Protein AF-A0A2U1V5D8-F1 (afdb_monomer_lite)

Radius of gyration: 23.72 Å; chains: 1; bounding box: 56×33×71 Å

Structure (mmCIF, N/CA/C/O backbone):
data_AF-A0A2U1V5D8-F1
#
_entry.id   AF-A0A2U1V5D8-F1
#
loop_
_atom_site.group_PDB
_atom_site.id
_atom_site.type_symbol
_atom_site.label_atom_id
_atom_site.label_alt_id
_atom_site.label_comp_id
_atom_site.label_asym_id
_atom_site.label_entity_id
_atom_site.label_seq_id
_atom_site.pdbx_PDB_ins_code
_atom_site.Cartn_x
_atom_site.Cartn_y
_atom_site.Cartn_z
_atom_site.occupancy
_atom_site.B_iso_or_equiv
_atom_site.auth_seq_id
_atom_site.auth_comp_id
_atom_site.auth_asym_id
_atom_site.auth_atom_id
_atom_site.pdbx_PDB_model_num
ATOM 1 N N . MET A 1 1 ? 22.222 1.940 -47.901 1.00 50.88 1 MET A N 1
ATOM 2 C CA . MET A 1 1 ? 21.139 0.975 -47.573 1.00 50.88 1 MET A CA 1
ATOM 3 C C . MET A 1 1 ? 21.270 0.265 -46.217 1.00 50.88 1 MET A C 1
ATOM 5 O O . MET A 1 1 ? 20.261 0.159 -45.537 1.00 50.88 1 MET A O 1
ATOM 9 N N . LYS A 1 2 ? 22.450 -0.208 -45.772 1.00 49.22 2 LYS A N 1
ATOM 10 C CA . LYS A 1 2 ? 22.574 -0.963 -44.498 1.00 49.22 2 LYS A CA 1
ATOM 11 C C . LYS A 1 2 ? 22.268 -0.149 -43.219 1.00 49.22 2 LYS A C 1
ATOM 13 O O . LYS A 1 2 ? 21.648 -0.687 -42.312 1.00 49.22 2 LYS A O 1
ATOM 18 N N . LYS A 1 3 ? 22.611 1.148 -43.174 1.00 42.88 3 LYS A N 1
ATOM 19 C CA . LYS A 1 3 ? 22.340 2.033 -42.016 1.00 42.88 3 LYS A CA 1
ATOM 20 C C . LYS A 1 3 ? 20.842 2.290 -41.772 1.00 42.88 3 LYS A C 1
ATOM 22 O O . LYS A 1 3 ? 20.402 2.277 -40.631 1.00 42.88 3 LYS A O 1
ATOM 27 N N . ALA A 1 4 ? 20.054 2.433 -42.842 1.00 51.16 4 ALA A N 1
ATOM 28 C CA . ALA A 1 4 ? 18.606 2.646 -42.752 1.00 51.16 4 ALA A CA 1
ATOM 29 C C . ALA A 1 4 ? 17.864 1.433 -42.165 1.00 51.16 4 ALA A C 1
ATOM 31 O O . ALA A 1 4 ? 16.925 1.597 -41.396 1.00 51.16 4 ALA A O 1
ATOM 32 N N . ARG A 1 5 ? 18.324 0.209 -42.467 1.00 50.97 5 ARG A N 1
ATOM 33 C CA . ARG A 1 5 ? 17.747 -1.018 -41.897 1.00 50.97 5 ARG A CA 1
ATOM 34 C C . ARG A 1 5 ? 18.002 -1.124 -40.393 1.00 50.97 5 ARG A C 1
ATOM 36 O O . ARG A 1 5 ? 17.102 -1.514 -39.665 1.00 50.97 5 ARG A O 1
ATOM 43 N N . LEU A 1 6 ? 19.190 -0.733 -39.927 1.00 47.28 6 LEU A N 1
ATOM 44 C CA . LEU A 1 6 ? 19.538 -0.778 -38.502 1.00 47.28 6 LEU A CA 1
ATOM 45 C C . LEU A 1 6 ? 18.696 0.202 -37.666 1.00 47.28 6 LEU A C 1
ATOM 47 O O . LEU A 1 6 ? 18.218 -0.164 -36.598 1.00 47.28 6 LEU A O 1
ATOM 51 N N . ALA A 1 7 ? 18.469 1.414 -38.184 1.00 50.97 7 ALA A N 1
ATOM 52 C CA . ALA A 1 7 ? 17.597 2.404 -37.551 1.00 50.97 7 ALA A CA 1
ATOM 53 C C . ALA A 1 7 ? 16.135 1.930 -37.484 1.00 50.97 7 ALA A C 1
ATOM 55 O O . ALA A 1 7 ? 15.468 2.145 -36.477 1.00 50.97 7 ALA A O 1
ATOM 56 N N . LEU A 1 8 ? 15.661 1.230 -38.521 1.00 59.19 8 LEU A N 1
ATOM 57 C CA . LEU A 1 8 ? 14.315 0.656 -38.546 1.00 59.19 8 LEU A CA 1
ATOM 58 C C . LEU A 1 8 ? 14.138 -0.441 -37.486 1.00 59.19 8 LEU A C 1
ATOM 60 O O . LEU A 1 8 ? 13.124 -0.469 -36.797 1.00 59.19 8 LEU A O 1
ATOM 64 N N . TYR A 1 9 ? 15.136 -1.318 -37.329 1.00 54.78 9 TYR A N 1
ATOM 65 C CA . TYR A 1 9 ? 15.100 -2.359 -36.303 1.00 54.78 9 TYR A CA 1
ATOM 66 C C . TYR A 1 9 ? 15.156 -1.768 -34.897 1.00 54.78 9 TYR A C 1
ATOM 68 O O . TYR A 1 9 ? 14.325 -2.141 -34.082 1.00 54.78 9 TYR A O 1
ATOM 76 N N . ALA A 1 10 ? 16.060 -0.818 -34.636 1.00 54.09 10 ALA A N 1
ATOM 77 C CA . ALA A 1 10 ? 16.173 -0.161 -33.332 1.00 54.09 10 ALA A CA 1
ATOM 78 C C . ALA A 1 10 ? 14.913 0.645 -32.962 1.00 54.09 10 ALA A C 1
ATOM 80 O O . ALA A 1 10 ? 14.450 0.582 -31.826 1.00 54.09 10 ALA A O 1
ATOM 81 N N . GLY A 1 11 ? 14.328 1.365 -33.926 1.00 56.69 11 GLY A N 1
ATOM 82 C CA . GLY A 1 11 ? 13.057 2.067 -33.736 1.00 56.69 11 GLY A CA 1
ATOM 83 C C . GLY A 1 11 ? 11.888 1.108 -33.501 1.00 56.69 11 GLY A C 1
ATOM 84 O O . GLY A 1 11 ? 11.050 1.364 -32.641 1.00 56.69 11 GLY A O 1
ATOM 85 N N . GLY A 1 12 ? 11.865 -0.030 -34.203 1.00 61.47 12 GLY A N 1
ATOM 86 C CA . GLY A 1 12 ? 10.864 -1.080 -34.019 1.00 61.47 12 GLY A CA 1
ATOM 87 C C . GLY A 1 12 ? 10.926 -1.735 -32.639 1.00 61.47 12 GLY A C 1
ATOM 88 O O . GLY A 1 12 ? 9.890 -1.881 -31.995 1.00 61.47 12 GLY A O 1
ATOM 89 N N . THR A 1 13 ? 12.118 -2.077 -32.134 1.00 61.19 13 THR A N 1
ATOM 90 C CA . THR A 1 13 ? 12.262 -2.620 -30.771 1.00 61.19 13 THR A CA 1
ATOM 91 C C . THR A 1 13 ? 11.881 -1.604 -29.704 1.00 61.19 13 THR A C 1
ATOM 93 O O . THR A 1 13 ? 11.211 -1.980 -28.747 1.00 61.19 13 THR A O 1
ATOM 96 N N . LEU A 1 14 ? 12.241 -0.326 -29.870 1.00 57.75 14 LEU A N 1
ATOM 97 C CA . LEU A 1 14 ? 11.813 0.737 -28.954 1.00 57.75 14 LEU A CA 1
ATOM 98 C C . LEU A 1 14 ? 10.290 0.913 -28.957 1.00 57.75 14 LEU A C 1
ATOM 100 O O . LEU A 1 14 ? 9.697 1.035 -27.890 1.00 57.75 14 LEU A O 1
ATOM 104 N N . ALA A 1 15 ? 9.646 0.861 -30.125 1.00 56.75 15 ALA A N 1
ATOM 105 C CA . ALA A 1 15 ? 8.192 0.957 -30.234 1.00 56.75 15 ALA A CA 1
ATOM 106 C C . ALA A 1 15 ? 7.475 -0.244 -29.596 1.00 56.75 15 ALA A C 1
ATOM 108 O O . ALA A 1 15 ? 6.493 -0.057 -28.886 1.00 56.75 15 ALA A O 1
ATOM 109 N N . VAL A 1 16 ? 7.975 -1.470 -29.792 1.00 63.00 16 VAL A N 1
ATOM 110 C CA . VAL A 1 16 ? 7.413 -2.677 -29.157 1.00 63.00 16 VAL A CA 1
ATOM 111 C C . VAL A 1 16 ? 7.619 -2.653 -27.643 1.00 63.00 16 VAL A C 1
ATOM 113 O O . VAL A 1 16 ? 6.689 -2.967 -26.905 1.00 63.00 16 VAL A O 1
ATOM 116 N N . ALA A 1 17 ? 8.798 -2.236 -27.171 1.00 57.78 17 ALA A N 1
ATOM 117 C CA . ALA A 1 17 ? 9.060 -2.065 -25.746 1.00 57.78 17 ALA A CA 1
ATOM 118 C C . ALA A 1 17 ? 8.122 -1.015 -25.133 1.00 57.78 17 ALA A C 1
ATOM 120 O O . ALA A 1 17 ? 7.518 -1.278 -24.098 1.00 57.78 17 ALA A O 1
ATOM 121 N N . TRP A 1 18 ? 7.935 0.127 -25.803 1.00 54.78 18 TRP A N 1
ATOM 122 C CA . TRP A 1 18 ? 7.030 1.189 -25.360 1.00 54.78 18 TRP A CA 1
ATOM 123 C C . TRP A 1 18 ? 5.566 0.733 -25.340 1.00 54.78 18 TRP A C 1
ATOM 125 O O . TRP A 1 18 ? 4.882 0.928 -24.341 1.00 54.78 18 TRP A O 1
ATOM 135 N N . LEU A 1 19 ? 5.093 0.047 -26.385 1.00 57.44 19 LEU A N 1
ATOM 136 C CA . LEU A 1 19 ? 3.733 -0.501 -26.439 1.00 57.44 19 LEU A CA 1
ATOM 137 C C . LEU A 1 19 ? 3.494 -1.587 -25.384 1.00 57.44 19 LEU A C 1
ATOM 139 O O . LEU A 1 19 ? 2.419 -1.625 -24.793 1.00 57.44 19 LEU A O 1
ATOM 143 N N . GLY A 1 20 ? 4.482 -2.445 -25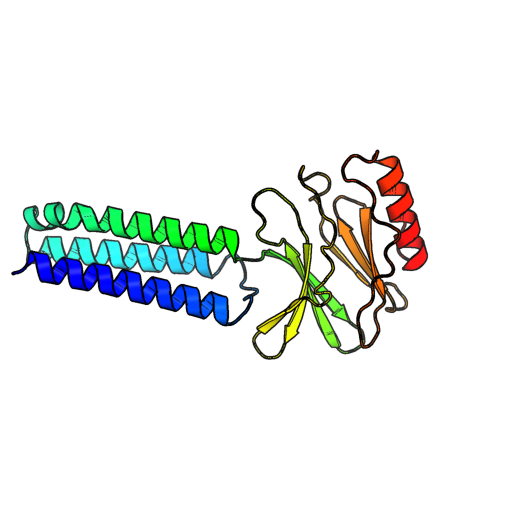.115 1.00 59.09 20 GLY A N 1
ATOM 144 C CA . GLY A 1 20 ? 4.411 -3.422 -24.027 1.00 59.09 20 GLY A CA 1
ATOM 145 C C . GLY A 1 20 ? 4.301 -2.751 -22.658 1.00 59.09 20 GLY A C 1
ATOM 146 O O . GLY A 1 20 ? 3.537 -3.205 -21.810 1.00 59.09 20 GLY A O 1
ATOM 147 N N . LEU A 1 21 ? 5.003 -1.631 -22.474 1.00 54.66 21 LEU A N 1
ATOM 148 C CA . LEU A 1 21 ? 4.979 -0.831 -21.252 1.00 54.66 21 LEU A CA 1
ATOM 149 C C . LEU A 1 21 ? 3.631 -0.121 -21.053 1.00 54.66 21 LEU A C 1
ATOM 151 O O . LEU A 1 21 ? 3.035 -0.228 -19.987 1.00 54.66 21 LEU A O 1
ATOM 155 N N . VAL A 1 22 ? 3.103 0.504 -22.110 1.00 55.09 22 VAL A N 1
ATOM 156 C CA . VAL A 1 22 ? 1.764 1.118 -22.126 1.00 55.09 22 VAL A CA 1
ATOM 157 C C . VAL A 1 22 ? 0.674 0.071 -21.898 1.00 55.09 22 VAL A C 1
ATOM 159 O O . VAL A 1 22 ? -0.298 0.331 -21.196 1.00 55.09 22 VAL A O 1
ATOM 162 N N . TRP A 1 23 ? 0.826 -1.135 -22.449 1.00 54.91 23 TRP A N 1
ATOM 163 C CA . TRP A 1 23 ? -0.115 -2.230 -22.221 1.00 54.91 23 TRP A CA 1
ATOM 164 C C . TRP A 1 23 ? -0.073 -2.738 -20.775 1.00 54.91 23 TRP A C 1
ATOM 166 O O . TRP A 1 23 ? -1.130 -2.975 -20.188 1.00 54.91 23 TRP A O 1
ATOM 176 N N . LEU A 1 24 ? 1.116 -2.857 -20.173 1.00 55.09 24 LEU A N 1
ATOM 177 C CA . LEU A 1 24 ? 1.295 -3.165 -18.747 1.00 55.09 24 LEU A CA 1
ATOM 178 C C . LEU A 1 24 ? 0.657 -2.094 -17.850 1.00 55.09 24 LEU A C 1
ATOM 180 O O . LEU A 1 24 ? -0.015 -2.428 -16.880 1.00 55.09 24 LEU A O 1
ATOM 184 N N . GLU A 1 25 ? 0.787 -0.819 -18.201 1.00 51.19 25 GLU A N 1
ATOM 185 C CA . GLU A 1 25 ? 0.173 0.287 -17.461 1.00 51.19 25 GLU A CA 1
ATOM 186 C C . GLU A 1 25 ? -1.362 0.312 -17.615 1.00 51.19 25 GLU A C 1
ATOM 188 O O . GLU A 1 25 ? -2.099 0.418 -16.632 1.00 51.19 25 GLU A O 1
ATOM 193 N N . ALA A 1 26 ? -1.869 0.095 -18.834 1.00 49.47 26 ALA A N 1
ATOM 194 C CA . ALA A 1 26 ? -3.303 0.042 -19.135 1.00 49.47 26 ALA A CA 1
ATOM 195 C C . ALA A 1 26 ? -4.008 -1.200 -18.556 1.00 49.47 26 ALA A C 1
ATOM 197 O O . ALA A 1 26 ? -5.232 -1.217 -18.394 1.00 49.47 26 ALA A O 1
ATOM 198 N N . SER A 1 27 ? -3.258 -2.255 -18.230 1.00 50.47 27 SER A N 1
ATOM 199 C CA . SER A 1 27 ? -3.796 -3.484 -17.639 1.00 50.47 27 SER A CA 1
ATOM 200 C C . SER A 1 27 ? -3.908 -3.447 -16.108 1.00 50.47 27 SER A C 1
ATOM 202 O O . SER A 1 27 ? -4.351 -4.425 -15.506 1.00 50.47 27 SER A O 1
ATOM 204 N N . GLY A 1 28 ? -3.667 -2.291 -15.487 1.00 51.62 28 GLY A N 1
ATOM 205 C CA . GLY A 1 28 ? -3.867 -2.061 -14.058 1.00 51.62 28 GLY A CA 1
ATOM 206 C C . GLY A 1 28 ? -2.639 -2.417 -13.213 1.00 51.62 28 GLY A C 1
ATOM 207 O O . GLY A 1 28 ? -1.689 -3.026 -13.697 1.00 51.62 28 GLY A O 1
ATOM 208 N N . PRO A 1 29 ? -2.622 -2.019 -11.932 1.00 58.28 29 PRO A N 1
ATOM 209 C CA . PRO A 1 29 ? -1.442 -2.145 -11.091 1.00 58.28 29 PRO A CA 1
ATOM 210 C C . PRO A 1 29 ? -1.173 -3.614 -10.767 1.00 58.28 29 PRO A C 1
ATOM 212 O O . PRO A 1 29 ? -1.896 -4.266 -10.010 1.00 58.28 29 PRO A O 1
ATOM 215 N N . TYR A 1 30 ? -0.092 -4.138 -11.331 1.00 55.69 30 TYR A N 1
ATOM 216 C CA . TYR A 1 30 ? 0.431 -5.435 -10.948 1.00 55.69 30 TYR A CA 1
ATOM 217 C C . TYR A 1 30 ? 1.159 -5.310 -9.605 1.00 55.69 30 TYR A C 1
ATOM 219 O O . TYR A 1 30 ? 2.195 -4.655 -9.503 1.00 55.69 30 TYR A O 1
ATOM 227 N N . LEU A 1 31 ? 0.646 -5.971 -8.564 1.00 54.00 31 LEU A N 1
ATOM 228 C CA . LEU A 1 31 ? 1.404 -6.200 -7.331 1.00 54.00 31 LEU A CA 1
ATOM 229 C C . LEU A 1 31 ? 2.384 -7.351 -7.560 1.00 54.00 31 LEU A C 1
ATOM 231 O O . LEU A 1 31 ? 2.156 -8.480 -7.120 1.00 54.00 31 LEU A O 1
ATOM 235 N N . LEU A 1 32 ? 3.440 -7.086 -8.322 1.00 49.31 32 LEU A N 1
ATOM 236 C CA . LEU A 1 32 ? 4.501 -8.058 -8.542 1.00 49.31 32 LEU A CA 1
ATOM 237 C C . LEU A 1 32 ? 5.506 -7.985 -7.382 1.00 49.31 32 LEU A C 1
ATOM 239 O O . LEU A 1 32 ? 5.846 -6.887 -6.934 1.00 49.31 32 LEU A O 1
ATOM 243 N N . PRO A 1 33 ? 5.993 -9.130 -6.868 1.00 46.38 33 PRO A N 1
ATOM 244 C CA . PRO A 1 33 ? 7.080 -9.134 -5.903 1.00 46.38 33 PRO A CA 1
ATOM 245 C C . PRO A 1 33 ? 8.283 -8.405 -6.507 1.00 46.38 33 PRO A C 1
ATOM 247 O O . PRO A 1 33 ? 8.752 -8.764 -7.589 1.00 46.38 33 PRO A O 1
ATOM 250 N N . ARG A 1 34 ? 8.786 -7.396 -5.787 1.00 45.25 34 ARG A N 1
ATOM 251 C CA . ARG A 1 34 ? 9.880 -6.490 -6.191 1.00 45.25 34 ARG A CA 1
ATOM 252 C C . ARG A 1 34 ? 11.154 -7.216 -6.667 1.00 45.25 34 ARG A C 1
ATOM 254 O O . ARG A 1 34 ? 11.994 -6.611 -7.315 1.00 45.25 34 ARG A O 1
ATOM 261 N N . SER A 1 35 ? 11.300 -8.505 -6.355 1.00 46.56 35 SER A N 1
ATOM 262 C CA . SER A 1 35 ? 12.469 -9.335 -6.654 1.00 46.56 35 SER A CA 1
ATOM 263 C C . SER A 1 35 ? 12.432 -10.085 -7.993 1.00 46.56 35 SER A C 1
ATOM 265 O O . SER A 1 35 ? 13.476 -10.568 -8.423 1.00 46.56 35 SER A O 1
ATOM 267 N N . VAL A 1 36 ? 11.279 -10.211 -8.663 1.00 46.59 36 VAL A N 1
ATOM 268 C CA . VAL A 1 36 ? 11.157 -11.132 -9.814 1.00 46.59 36 VAL A CA 1
ATOM 269 C C . VAL A 1 36 ? 11.358 -10.433 -11.162 1.00 46.59 36 VAL A C 1
ATOM 271 O O . VAL A 1 36 ? 11.977 -11.014 -12.047 1.00 46.59 36 VAL A O 1
ATOM 274 N N . LEU A 1 37 ? 10.911 -9.187 -11.339 1.00 46.16 37 LEU A N 1
ATOM 275 C CA . LEU A 1 37 ? 10.999 -8.511 -12.647 1.00 46.16 37 LEU A CA 1
ATOM 276 C C . LEU A 1 37 ? 12.338 -7.825 -12.883 1.00 46.16 37 LEU A C 1
ATOM 278 O O . LEU A 1 37 ? 12.947 -8.070 -13.924 1.00 46.16 37 LEU A O 1
ATOM 282 N N . GLY A 1 38 ? 12.841 -7.079 -11.898 1.00 49.31 38 GLY A N 1
ATOM 283 C CA . GLY A 1 38 ? 14.100 -6.350 -12.051 1.00 49.31 38 GLY A CA 1
ATOM 284 C C . GLY A 1 38 ? 15.284 -7.293 -12.243 1.00 49.31 38 GLY A C 1
ATOM 285 O O . GLY A 1 38 ? 16.110 -7.096 -13.131 1.00 49.31 38 GLY A O 1
ATOM 286 N N . GLY A 1 39 ? 15.318 -8.392 -11.479 1.00 50.34 39 GLY A N 1
ATOM 287 C CA . GLY A 1 39 ? 16.379 -9.398 -11.560 1.00 50.34 39 GLY A CA 1
ATOM 288 C C . GLY A 1 39 ? 16.342 -10.225 -12.849 1.00 50.34 39 GLY A C 1
ATOM 289 O O . GLY A 1 39 ? 17.357 -10.347 -13.534 1.00 50.34 39 GLY A O 1
ATOM 290 N N . ILE A 1 40 ? 15.178 -10.777 -13.214 1.00 54.69 40 ILE A N 1
ATOM 291 C CA . ILE A 1 40 ? 15.049 -11.626 -14.412 1.00 54.69 40 ILE A CA 1
ATOM 292 C C . ILE A 1 40 ? 15.189 -10.786 -15.685 1.00 54.69 40 ILE A C 1
ATOM 294 O O . ILE A 1 40 ? 15.854 -11.217 -16.628 1.00 54.69 40 ILE A O 1
ATOM 298 N N . GLY A 1 41 ? 14.633 -9.572 -15.694 1.00 56.56 41 GLY A N 1
ATOM 299 C CA . GLY A 1 41 ? 14.802 -8.611 -16.778 1.00 56.56 41 GLY A CA 1
ATOM 300 C C . GLY A 1 41 ? 16.274 -8.271 -16.993 1.00 56.56 41 GLY A C 1
ATOM 301 O O . GLY A 1 41 ? 16.790 -8.479 -18.090 1.00 56.56 41 GLY A O 1
ATOM 302 N N . MET A 1 42 ? 16.988 -7.841 -15.948 1.00 58.34 42 MET A N 1
ATOM 303 C CA . MET A 1 42 ? 18.418 -7.517 -16.047 1.00 58.34 42 MET A CA 1
ATOM 304 C C . MET A 1 42 ? 19.265 -8.690 -16.552 1.00 58.34 42 MET A C 1
ATOM 306 O O . MET A 1 42 ? 20.105 -8.497 -17.432 1.00 58.34 42 MET A O 1
ATOM 310 N N . LEU A 1 43 ? 19.036 -9.905 -16.040 1.00 57.94 43 LEU A N 1
ATOM 311 C CA . LEU A 1 43 ? 19.796 -11.093 -16.442 1.00 57.94 43 LEU A CA 1
ATOM 312 C C . LEU A 1 43 ? 19.522 -11.493 -17.898 1.00 57.94 43 LEU A C 1
ATOM 314 O O . LEU A 1 43 ? 20.462 -11.789 -18.638 1.00 57.94 43 LEU A O 1
ATOM 318 N N . ALA A 1 44 ? 18.261 -11.454 -18.337 1.00 60.25 44 ALA A N 1
ATOM 319 C CA . ALA A 1 44 ? 17.895 -11.745 -19.721 1.00 60.25 44 ALA A CA 1
ATOM 320 C C . ALA A 1 44 ? 18.484 -10.706 -20.694 1.00 60.25 44 ALA A C 1
ATOM 322 O O . ALA A 1 44 ? 19.037 -11.073 -21.732 1.00 60.25 44 ALA A O 1
ATOM 323 N N . TYR A 1 45 ? 18.440 -9.419 -20.339 1.00 63.44 45 TYR A N 1
ATOM 324 C CA . TYR A 1 45 ? 19.017 -8.346 -21.153 1.00 63.44 45 TYR A CA 1
ATOM 325 C C . TYR A 1 45 ? 20.547 -8.430 -21.239 1.00 63.44 45 TYR A C 1
ATOM 327 O O . TYR A 1 45 ? 21.103 -8.296 -22.332 1.00 63.44 45 TYR A O 1
ATOM 335 N N . ALA A 1 46 ? 21.233 -8.710 -20.126 1.00 60.34 46 ALA A N 1
ATOM 336 C CA . ALA A 1 46 ? 22.681 -8.909 -20.111 1.00 60.34 46 ALA A CA 1
ATOM 337 C C . ALA A 1 46 ? 23.102 -10.117 -20.967 1.00 60.34 46 ALA A C 1
ATOM 339 O O . ALA A 1 46 ? 24.060 -10.028 -21.736 1.00 60.34 46 ALA A O 1
ATOM 340 N N . ALA A 1 47 ? 22.353 -11.223 -20.906 1.00 64.19 47 ALA A N 1
ATOM 341 C CA . ALA A 1 47 ? 22.620 -12.407 -21.720 1.00 64.19 47 ALA A CA 1
ATOM 342 C C . ALA A 1 47 ? 22.479 -12.126 -23.228 1.00 64.19 47 ALA A C 1
ATOM 344 O O . ALA A 1 47 ? 23.342 -12.523 -24.012 1.00 64.19 47 ALA A O 1
ATOM 345 N N . VAL A 1 48 ? 21.439 -11.390 -23.643 1.00 66.75 48 VAL A N 1
ATOM 346 C CA . VAL A 1 48 ? 21.234 -10.993 -25.050 1.00 66.75 48 VAL A CA 1
ATOM 347 C C . VAL A 1 48 ? 22.348 -10.061 -25.535 1.00 66.75 48 VAL A C 1
ATOM 349 O O . VAL A 1 48 ? 22.848 -10.227 -26.650 1.00 66.75 48 VAL A O 1
ATOM 352 N N . ALA A 1 49 ? 22.786 -9.121 -24.694 1.00 63.69 49 ALA A N 1
ATOM 353 C CA . ALA A 1 49 ? 23.899 -8.220 -24.986 1.00 63.69 49 ALA A CA 1
ATOM 354 C C . ALA A 1 49 ? 25.198 -8.981 -25.278 1.00 63.69 49 ALA A C 1
ATOM 356 O O . ALA A 1 49 ? 25.839 -8.773 -26.310 1.00 63.69 49 ALA A O 1
ATOM 357 N N . VAL A 1 50 ? 25.557 -9.899 -24.377 1.00 64.38 50 VAL A N 1
ATOM 358 C CA . VAL A 1 50 ? 26.753 -10.739 -24.495 1.00 64.38 50 VAL A CA 1
ATOM 359 C C . VAL A 1 50 ? 26.653 -11.630 -25.731 1.00 64.38 50 VAL A C 1
ATOM 361 O O . VAL A 1 50 ? 27.603 -11.692 -26.509 1.00 64.38 50 VAL A O 1
ATOM 364 N N . ALA A 1 51 ? 25.494 -12.247 -25.979 1.00 66.12 51 ALA A N 1
ATOM 365 C CA . ALA A 1 51 ? 25.280 -13.100 -27.146 1.00 66.12 51 ALA A CA 1
ATOM 366 C C . ALA A 1 51 ? 25.469 -12.340 -28.473 1.00 66.12 51 ALA A C 1
ATOM 368 O O . ALA A 1 51 ? 26.109 -12.857 -29.392 1.00 66.12 51 ALA A O 1
ATOM 369 N N . LEU A 1 52 ? 24.976 -11.100 -28.568 1.00 63.47 52 LEU A N 1
ATOM 370 C CA . LEU A 1 52 ? 25.143 -10.249 -29.752 1.00 63.47 52 LEU A CA 1
ATOM 371 C C . LEU A 1 52 ? 26.603 -9.822 -29.957 1.00 63.47 52 LEU A C 1
ATOM 373 O O . LEU A 1 52 ? 27.093 -9.863 -31.088 1.00 63.47 52 LEU A O 1
ATOM 377 N N . CYS A 1 53 ? 27.317 -9.477 -28.881 1.00 58.28 53 CYS A N 1
ATOM 378 C CA . CYS A 1 53 ? 28.746 -9.157 -28.926 1.00 58.28 53 CYS A CA 1
ATOM 379 C C . CYS A 1 53 ? 29.590 -10.367 -29.361 1.00 58.28 53 CYS A C 1
ATOM 381 O O . CYS A 1 53 ? 30.430 -10.238 -30.254 1.00 58.28 53 CYS A O 1
ATOM 383 N N . CYS A 1 54 ? 29.334 -11.552 -28.796 1.00 64.44 54 CYS A N 1
ATOM 384 C CA . CYS A 1 54 ? 30.017 -12.793 -29.164 1.00 64.44 54 CYS A CA 1
ATOM 385 C C . CYS A 1 54 ? 29.743 -13.184 -30.622 1.00 64.44 54 CYS A C 1
ATOM 387 O O . CYS A 1 54 ? 30.675 -13.484 -31.366 1.00 64.44 54 CYS A O 1
ATOM 389 N N . TRP A 1 55 ? 28.484 -13.132 -31.066 1.00 69.38 55 TRP A N 1
ATOM 390 C CA . TRP A 1 55 ? 28.117 -13.448 -32.449 1.00 69.38 55 TRP A CA 1
ATOM 391 C C . TRP A 1 55 ? 28.803 -12.518 -33.458 1.00 69.38 55 TRP A C 1
ATOM 393 O O . TRP A 1 55 ? 29.319 -12.973 -34.483 1.00 69.38 55 TRP A O 1
ATOM 403 N N . ALA A 1 56 ? 28.858 -11.221 -33.155 1.00 63.03 56 ALA A N 1
ATOM 404 C CA . ALA A 1 56 ? 29.500 -10.241 -34.017 1.00 63.03 56 ALA A CA 1
ATOM 405 C C . ALA A 1 56 ? 31.025 -10.380 -34.063 1.00 63.03 56 ALA A C 1
ATOM 407 O O . ALA A 1 56 ? 31.612 -10.239 -35.138 1.00 63.03 56 ALA A O 1
ATOM 408 N N . ALA A 1 57 ? 31.656 -10.704 -32.932 1.00 62.28 57 ALA A N 1
ATOM 409 C CA . ALA A 1 57 ? 33.087 -10.984 -32.870 1.00 62.28 57 ALA A CA 1
ATOM 410 C C . ALA A 1 57 ? 33.458 -12.206 -33.728 1.00 62.28 57 ALA A C 1
ATOM 412 O O . ALA A 1 57 ? 34.433 -12.150 -34.476 1.00 62.28 57 ALA A O 1
ATOM 413 N N . VAL A 1 58 ? 32.644 -13.269 -33.685 1.00 72.69 58 VAL A N 1
ATOM 414 C CA . VAL A 1 58 ? 32.876 -14.512 -34.441 1.00 72.69 58 VAL A CA 1
ATOM 415 C C . VAL A 1 58 ? 32.662 -14.332 -35.948 1.00 72.69 58 VAL A C 1
ATOM 417 O O . VAL A 1 58 ? 33.405 -14.909 -36.736 1.00 72.69 58 VAL A O 1
ATOM 420 N N . ARG A 1 59 ? 31.661 -13.550 -36.381 1.00 71.38 59 ARG A N 1
ATOM 421 C CA . ARG A 1 59 ? 31.317 -13.430 -37.814 1.00 71.38 59 ARG A CA 1
ATOM 422 C C . ARG A 1 59 ? 31.909 -12.231 -38.548 1.00 71.38 59 ARG A C 1
ATOM 424 O O . ARG A 1 59 ? 32.021 -12.293 -39.769 1.00 71.38 59 ARG A O 1
ATOM 431 N N . GLY A 1 60 ? 32.215 -11.137 -37.856 1.00 63.66 60 GLY A N 1
ATOM 432 C CA . GLY A 1 60 ? 32.611 -9.879 -38.495 1.00 63.66 60 GLY A CA 1
ATOM 433 C C . GLY A 1 60 ? 34.080 -9.500 -38.321 1.00 63.66 60 GLY A C 1
ATOM 434 O O . GLY A 1 60 ? 34.597 -8.730 -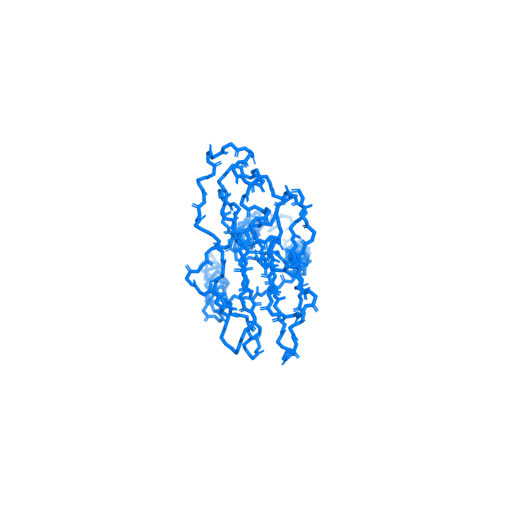39.122 1.00 63.66 60 GLY A O 1
ATOM 435 N N . GLY A 1 61 ? 34.761 -10.011 -37.294 1.00 66.12 61 GLY A N 1
ATOM 436 C CA . GLY A 1 61 ? 36.041 -9.457 -36.847 1.00 66.12 61 GLY A CA 1
ATOM 437 C C . GLY A 1 61 ? 35.867 -8.189 -35.993 1.00 66.12 61 GLY A C 1
ATOM 438 O O . GLY A 1 61 ? 34.797 -7.578 -35.940 1.00 66.12 61 GLY A O 1
ATOM 439 N N . TRP A 1 62 ? 36.934 -7.782 -35.299 1.00 62.06 62 TRP A N 1
ATOM 440 C CA . TRP A 1 62 ? 36.924 -6.739 -34.253 1.00 62.06 62 TRP A CA 1
ATOM 441 C C . TRP A 1 62 ? 36.385 -5.363 -34.694 1.00 62.06 62 TRP A C 1
ATOM 443 O O . TRP A 1 62 ? 35.868 -4.599 -33.882 1.00 62.06 62 TRP A O 1
ATOM 453 N N . HIS A 1 63 ? 36.428 -5.058 -35.988 1.00 63.81 63 HIS A N 1
ATOM 454 C CA . HIS A 1 63 ? 35.899 -3.819 -36.571 1.00 63.81 63 HIS A CA 1
ATOM 455 C C . HIS A 1 63 ? 34.360 -3.746 -36.517 1.00 63.81 63 HIS A C 1
ATOM 457 O O . HIS A 1 63 ? 33.796 -2.657 -36.407 1.00 63.81 63 HIS A O 1
ATOM 463 N N . TRP A 1 64 ? 33.663 -4.889 -36.523 1.00 55.16 64 TRP A N 1
ATOM 464 C CA . TRP A 1 64 ? 32.208 -4.936 -36.327 1.00 55.16 64 TRP A CA 1
ATOM 465 C C . TRP A 1 64 ? 31.809 -4.860 -34.853 1.00 55.16 64 TRP A C 1
ATOM 467 O O . TRP A 1 64 ? 30.754 -4.307 -34.549 1.00 55.16 64 TRP A O 1
ATOM 477 N N . ALA A 1 65 ? 32.665 -5.322 -33.937 1.00 55.28 65 ALA A N 1
ATOM 478 C CA . ALA A 1 65 ? 32.475 -5.107 -32.503 1.00 55.28 65 ALA A CA 1
ATOM 479 C C . ALA A 1 65 ? 32.513 -3.605 -32.155 1.00 55.28 65 ALA A C 1
ATOM 481 O O . ALA A 1 65 ? 31.671 -3.131 -31.397 1.00 55.28 65 ALA A O 1
ATOM 482 N N . ALA A 1 66 ? 33.399 -2.831 -32.796 1.00 58.09 66 ALA A N 1
ATOM 483 C CA . ALA A 1 66 ? 33.436 -1.371 -32.662 1.00 58.09 66 ALA A CA 1
ATOM 484 C C . ALA A 1 66 ? 32.182 -0.678 -33.238 1.00 58.09 66 ALA A C 1
ATOM 486 O O . ALA A 1 66 ? 31.669 0.266 -32.644 1.00 58.09 66 ALA A O 1
ATOM 487 N N . ALA A 1 67 ? 31.628 -1.172 -34.353 1.00 59.22 67 ALA A N 1
ATOM 488 C CA . ALA A 1 67 ? 30.364 -0.667 -34.907 1.00 59.22 67 ALA A CA 1
ATOM 489 C C . ALA A 1 67 ? 29.145 -0.985 -34.017 1.00 59.22 67 ALA A C 1
ATOM 491 O O . ALA A 1 67 ? 28.138 -0.277 -34.061 1.00 59.22 67 ALA A O 1
ATOM 492 N N . LEU A 1 68 ? 29.245 -2.028 -33.191 1.00 58.50 68 LEU A N 1
ATOM 493 C CA . LEU A 1 68 ? 28.249 -2.405 -32.191 1.00 58.50 68 LEU A CA 1
ATOM 494 C C . LEU A 1 68 ? 28.483 -1.744 -30.833 1.00 58.50 68 LEU A C 1
ATOM 496 O O . LEU A 1 68 ? 27.693 -1.989 -29.933 1.00 58.50 68 LEU A O 1
ATOM 500 N N . ALA A 1 69 ? 29.467 -0.853 -30.673 1.00 60.91 69 ALA A N 1
ATOM 501 C CA . ALA A 1 69 ? 29.661 -0.092 -29.432 1.00 60.91 69 ALA A CA 1
ATOM 502 C C . ALA A 1 69 ? 28.435 0.767 -29.047 1.00 60.91 69 ALA A C 1
ATOM 504 O O . ALA A 1 69 ? 28.245 1.095 -27.878 1.00 60.91 69 ALA A O 1
ATOM 505 N N . GLY A 1 70 ? 27.551 1.072 -30.007 1.00 58.47 70 GLY A N 1
ATOM 506 C CA . GLY A 1 70 ? 26.250 1.690 -29.736 1.00 58.47 70 GLY A CA 1
ATOM 507 C C . GLY A 1 70 ? 25.217 0.745 -29.107 1.00 58.47 70 GLY A C 1
ATOM 508 O O . GLY A 1 70 ? 24.287 1.214 -28.461 1.00 58.47 70 GLY A O 1
ATOM 509 N N . VAL A 1 71 ? 25.372 -0.575 -29.247 1.00 66.81 71 VAL A N 1
ATOM 510 C CA . VAL A 1 71 ? 24.460 -1.577 -28.669 1.00 66.81 71 VAL A CA 1
ATOM 511 C C . VAL A 1 71 ? 24.537 -1.591 -27.140 1.00 66.81 71 VAL A C 1
ATOM 513 O O . VAL A 1 71 ? 23.477 -1.486 -26.530 1.00 66.81 71 VAL A O 1
ATOM 516 N N . PRO A 1 72 ? 25.721 -1.603 -26.492 1.00 65.50 72 PRO A N 1
ATOM 517 C CA . PRO A 1 72 ? 25.834 -1.384 -25.052 1.00 65.50 72 PRO A CA 1
ATOM 518 C C . PRO A 1 72 ? 25.138 -0.110 -24.570 1.00 65.50 72 PRO A C 1
ATOM 520 O O . PRO A 1 72 ? 24.461 -0.151 -23.552 1.00 65.50 72 PRO A O 1
ATOM 523 N N . MET A 1 73 ? 25.241 0.999 -25.314 1.00 62.91 73 MET A N 1
ATOM 524 C CA . MET A 1 73 ? 24.566 2.249 -24.951 1.00 62.91 73 MET A CA 1
ATOM 525 C C . MET A 1 73 ? 23.040 2.125 -25.055 1.00 62.91 73 MET A C 1
ATOM 527 O O . MET A 1 73 ? 22.331 2.515 -24.136 1.00 62.91 73 MET A O 1
ATOM 531 N N . VAL A 1 74 ? 22.517 1.540 -26.138 1.00 66.06 74 VAL A N 1
ATOM 532 C CA . VAL A 1 74 ? 21.070 1.302 -26.302 1.00 66.06 74 VAL A CA 1
ATOM 533 C C . VAL A 1 74 ? 20.536 0.367 -25.217 1.00 66.06 74 VAL A C 1
ATOM 535 O O . VAL A 1 74 ? 19.458 0.602 -24.677 1.00 66.06 74 VAL A O 1
ATOM 538 N N . LEU A 1 75 ? 21.296 -0.666 -24.861 1.00 66.69 75 LEU A N 1
ATOM 539 C CA . LEU A 1 75 ? 20.945 -1.593 -23.789 1.00 66.69 75 LEU A CA 1
ATOM 540 C C . LEU A 1 75 ? 20.989 -0.926 -22.416 1.00 66.69 75 LEU A C 1
ATOM 542 O O . LEU A 1 75 ? 20.091 -1.151 -21.613 1.00 66.69 75 LEU A O 1
ATOM 546 N N . LEU A 1 76 ? 21.990 -0.081 -22.160 1.00 65.25 76 LEU A N 1
ATOM 547 C CA . LEU A 1 76 ? 22.088 0.699 -20.931 1.00 65.25 76 LEU A CA 1
ATOM 548 C C . LEU A 1 76 ? 20.899 1.653 -20.802 1.00 65.25 76 LEU A C 1
ATOM 550 O O . LEU A 1 76 ? 20.265 1.687 -19.755 1.00 65.25 76 LEU A O 1
ATOM 554 N N . VAL A 1 77 ? 20.554 2.373 -21.872 1.00 68.19 77 VAL A N 1
ATOM 555 C CA . VAL A 1 77 ? 19.371 3.245 -21.904 1.00 68.19 77 VAL A CA 1
ATOM 556 C C . VAL A 1 77 ? 18.102 2.431 -21.668 1.00 68.19 77 VAL A C 1
ATOM 558 O O . VAL A 1 77 ? 17.288 2.817 -20.838 1.00 68.19 77 VAL A O 1
ATOM 561 N N . GLY A 1 78 ? 17.942 1.283 -22.330 1.00 68.06 78 GLY A N 1
ATOM 562 C CA . GLY A 1 78 ? 16.802 0.391 -22.109 1.00 68.06 78 GLY A CA 1
ATOM 563 C C . GLY A 1 78 ? 16.698 -0.082 -20.657 1.00 68.06 78 GLY A C 1
ATOM 564 O O . GLY A 1 78 ? 15.618 -0.049 -20.077 1.00 68.06 78 GLY A O 1
ATOM 565 N N . LEU A 1 79 ? 17.821 -0.448 -20.042 1.00 67.94 79 LEU A N 1
ATOM 566 C CA . LEU A 1 79 ? 17.892 -0.889 -18.651 1.00 67.94 79 LEU A CA 1
ATOM 567 C C . LEU A 1 79 ? 17.591 0.245 -17.665 1.00 67.94 79 LEU A C 1
ATOM 569 O O . LEU A 1 79 ? 16.861 0.030 -16.702 1.00 67.94 79 LEU A O 1
ATOM 573 N N . VAL A 1 80 ? 18.080 1.459 -17.930 1.00 70.62 80 VAL A N 1
ATOM 574 C CA . VAL A 1 80 ? 17.722 2.656 -17.157 1.00 70.62 80 VAL A CA 1
ATOM 575 C C . VAL A 1 80 ? 16.229 2.941 -17.281 1.00 70.62 80 VAL A C 1
ATOM 577 O O . VAL A 1 80 ? 15.582 3.187 -16.271 1.00 70.62 80 VAL A O 1
ATOM 580 N N . MET A 1 81 ? 15.653 2.849 -18.482 1.00 71.12 81 MET A N 1
ATOM 581 C CA . MET A 1 81 ? 14.218 3.062 -18.685 1.00 71.12 81 MET A CA 1
ATOM 582 C C . MET A 1 81 ? 13.371 2.004 -17.971 1.00 71.12 81 MET A C 1
ATOM 584 O O . MET A 1 81 ? 12.391 2.364 -17.331 1.00 71.12 81 MET A O 1
ATOM 588 N N . VAL A 1 82 ? 13.755 0.723 -18.013 1.00 69.94 82 VAL A N 1
ATOM 589 C CA . VAL A 1 82 ? 13.070 -0.342 -17.256 1.00 69.94 82 VAL A CA 1
ATOM 590 C C . VAL A 1 82 ? 13.186 -0.096 -15.753 1.00 69.94 82 VAL A C 1
ATOM 592 O O . VAL A 1 82 ? 12.176 -0.141 -15.060 1.00 69.94 82 VAL A O 1
ATOM 595 N N . GLY A 1 83 ? 14.381 0.230 -15.253 1.00 66.94 83 GLY A N 1
ATOM 596 C CA . GLY A 1 83 ? 14.591 0.537 -13.837 1.00 66.94 83 GLY A CA 1
ATOM 597 C C . GLY A 1 83 ? 13.800 1.763 -13.371 1.00 66.94 83 GLY A C 1
ATOM 598 O O . GLY A 1 83 ? 13.226 1.745 -12.285 1.00 66.94 83 GLY A O 1
ATOM 599 N N . LEU A 1 84 ? 13.703 2.803 -14.207 1.00 67.25 84 LEU A N 1
ATOM 600 C CA . LEU A 1 84 ? 12.841 3.957 -13.949 1.00 67.25 84 LEU A CA 1
ATOM 601 C C . LEU A 1 84 ? 11.376 3.525 -13.893 1.00 67.25 84 LEU A C 1
ATOM 603 O O . LEU A 1 84 ? 10.689 3.835 -12.930 1.00 67.25 84 LEU A O 1
ATOM 607 N N . VAL A 1 85 ? 10.897 2.761 -14.871 1.00 70.62 85 VAL A N 1
ATOM 608 C CA . VAL A 1 85 ? 9.511 2.278 -14.882 1.00 70.62 85 VAL A CA 1
ATOM 609 C C . VAL A 1 85 ? 9.207 1.447 -13.641 1.00 70.62 85 VAL A C 1
ATOM 611 O O . VAL A 1 85 ? 8.169 1.659 -13.019 1.00 70.62 85 VAL A O 1
ATOM 614 N N . GLU A 1 86 ? 10.104 0.559 -13.218 1.00 69.69 86 GLU A N 1
ATOM 615 C CA . GLU A 1 86 ? 9.944 -0.181 -11.964 1.00 69.69 86 GLU A CA 1
ATOM 616 C C . GLU A 1 86 ? 9.875 0.751 -10.754 1.00 69.69 86 GLU A C 1
ATOM 618 O O . GLU A 1 86 ? 9.011 0.560 -9.902 1.00 69.69 86 GLU A O 1
ATOM 623 N N . LEU A 1 87 ? 10.712 1.790 -10.698 1.00 67.56 87 LEU A N 1
ATOM 624 C CA . LEU A 1 87 ? 10.683 2.783 -9.622 1.00 67.56 87 LEU A CA 1
ATOM 625 C C . LEU A 1 87 ? 9.314 3.471 -9.500 1.00 67.56 87 LEU A C 1
ATOM 627 O O . LEU A 1 87 ? 8.884 3.751 -8.384 1.00 67.56 87 LEU A O 1
ATOM 631 N N . PHE A 1 88 ? 8.631 3.705 -10.625 1.00 67.06 88 PHE A N 1
ATOM 632 C CA . PHE A 1 88 ? 7.343 4.409 -10.681 1.00 67.06 88 PHE A CA 1
ATOM 633 C C . PHE A 1 88 ? 6.108 3.496 -10.686 1.00 67.06 88 PHE A C 1
ATOM 635 O O . PHE A 1 88 ? 4.992 3.979 -10.505 1.00 67.06 88 PHE A O 1
ATOM 642 N N . THR A 1 89 ? 6.264 2.186 -10.886 1.00 69.00 89 THR A N 1
ATOM 643 C CA . THR A 1 89 ? 5.121 1.262 -11.033 1.00 69.00 89 THR A CA 1
ATOM 644 C C . THR A 1 89 ? 5.115 0.128 -10.018 1.00 69.00 89 THR A C 1
ATOM 646 O O . THR A 1 89 ? 4.036 -0.325 -9.613 1.00 69.00 89 THR A O 1
ATOM 649 N N . ALA A 1 90 ? 6.291 -0.321 -9.571 1.00 71.94 90 ALA A N 1
ATOM 650 C CA . ALA A 1 90 ? 6.407 -1.447 -8.665 1.00 71.94 90 ALA A CA 1
ATOM 651 C C . ALA A 1 90 ? 6.005 -1.038 -7.246 1.00 71.9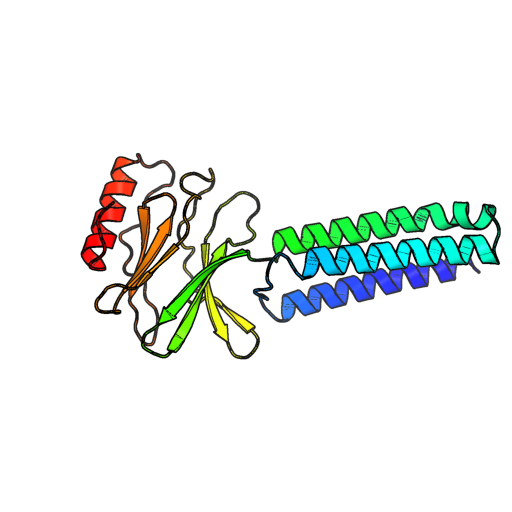4 90 ALA A C 1
ATOM 653 O O . ALA A 1 90 ? 6.552 -0.114 -6.646 1.00 71.94 90 ALA A O 1
ATOM 654 N N . ARG A 1 91 ? 5.056 -1.784 -6.687 1.00 81.94 91 ARG A N 1
ATOM 655 C CA . ARG A 1 91 ? 4.589 -1.622 -5.311 1.00 81.94 91 ARG A CA 1
ATOM 656 C C . ARG A 1 91 ? 5.219 -2.685 -4.435 1.00 81.94 91 ARG A C 1
ATOM 658 O O . ARG A 1 91 ? 5.061 -3.878 -4.688 1.00 81.94 91 ARG A O 1
ATOM 665 N N . ALA A 1 92 ? 5.912 -2.262 -3.385 1.00 82.75 92 ALA A N 1
ATOM 666 C CA . ALA A 1 92 ? 6.420 -3.194 -2.389 1.00 82.75 92 ALA A CA 1
ATOM 667 C C . ALA A 1 92 ? 5.269 -3.630 -1.477 1.00 82.75 92 ALA A C 1
ATOM 669 O O . ALA A 1 92 ? 4.636 -2.777 -0.860 1.00 82.75 92 ALA A O 1
ATOM 670 N N . VAL A 1 93 ? 4.997 -4.934 -1.389 1.00 89.25 93 VAL A N 1
ATOM 671 C CA . VAL A 1 93 ? 4.050 -5.479 -0.404 1.00 89.25 93 VAL A CA 1
ATOM 672 C C . VAL A 1 93 ? 4.728 -5.473 0.963 1.00 89.25 93 VAL A C 1
ATOM 674 O O . VAL A 1 93 ? 5.778 -6.087 1.129 1.00 89.25 93 VAL A O 1
ATOM 677 N N . LEU A 1 94 ? 4.132 -4.758 1.913 1.00 90.31 94 LEU A N 1
ATOM 678 C CA . LEU A 1 94 ? 4.647 -4.576 3.272 1.00 90.31 94 LEU A CA 1
ATOM 679 C C . LEU A 1 94 ? 4.001 -5.561 4.250 1.00 90.31 94 LEU A C 1
ATOM 681 O O . LEU A 1 94 ? 4.675 -6.116 5.108 1.00 90.31 94 LEU A O 1
ATOM 685 N N . ALA A 1 95 ? 2.696 -5.795 4.098 1.00 92.12 95 ALA A N 1
ATOM 686 C CA . ALA A 1 95 ? 1.930 -6.723 4.921 1.00 92.12 95 ALA A CA 1
ATOM 687 C C . ALA A 1 95 ? 0.734 -7.284 4.140 1.00 92.12 95 ALA A C 1
ATOM 689 O O . ALA A 1 95 ? 0.239 -6.659 3.199 1.00 92.12 95 ALA A O 1
ATOM 690 N N . GLU A 1 96 ? 0.242 -8.451 4.548 1.00 94.75 96 GLU A N 1
ATOM 691 C CA . GLU A 1 96 ? -0.973 -9.072 4.016 1.00 94.75 96 GLU A CA 1
ATOM 692 C C . GLU A 1 96 ? -1.854 -9.538 5.179 1.00 94.75 96 GLU A C 1
ATOM 694 O O . GLU A 1 96 ? -1.355 -10.013 6.198 1.00 94.75 96 GLU A O 1
ATOM 699 N N . VAL A 1 97 ? -3.169 -9.400 5.030 1.00 95.38 97 VAL A N 1
ATOM 700 C CA . VAL A 1 97 ? -4.160 -9.886 5.994 1.00 95.38 97 VAL A CA 1
ATOM 701 C C . VAL A 1 97 ? -5.331 -10.520 5.251 1.00 95.38 97 VAL A C 1
ATOM 703 O O . VAL A 1 97 ? -5.701 -10.087 4.160 1.00 95.38 97 VAL A O 1
ATOM 706 N N . THR A 1 98 ? -5.933 -11.544 5.849 1.00 95.44 98 THR A N 1
ATOM 707 C CA . THR A 1 98 ? -7.195 -12.121 5.369 1.00 95.44 98 THR A CA 1
ATOM 708 C C . THR A 1 98 ? -8.318 -11.698 6.309 1.00 95.44 98 THR A C 1
ATOM 710 O O . THR A 1 98 ? -8.233 -11.913 7.517 1.00 95.44 98 THR A O 1
ATOM 713 N N . LEU A 1 99 ? -9.347 -11.063 5.755 1.00 95.25 99 LEU A N 1
ATOM 714 C CA . LEU A 1 99 ? -10.542 -10.629 6.470 1.00 95.25 99 LEU A CA 1
ATOM 715 C C . LEU A 1 99 ? -11.452 -11.825 6.811 1.00 95.25 99 LEU A C 1
ATOM 717 O O . LEU A 1 99 ? -11.328 -12.890 6.200 1.00 95.25 99 LEU A O 1
ATOM 721 N N . PRO A 1 100 ? -12.413 -11.663 7.742 1.00 92.38 100 PRO A N 1
ATOM 722 C CA . PRO A 1 100 ? -13.347 -12.729 8.125 1.00 92.38 100 PRO A CA 1
ATOM 723 C C . PRO A 1 100 ? -14.184 -13.289 6.973 1.00 92.38 100 PRO A C 1
ATOM 725 O O . PRO A 1 100 ? -14.552 -14.458 6.999 1.00 92.38 100 PRO A O 1
ATOM 728 N N . ASP A 1 101 ? -14.474 -12.464 5.969 1.00 91.44 101 ASP A N 1
ATOM 729 C CA . ASP A 1 101 ? -15.236 -12.833 4.773 1.00 91.44 101 ASP A CA 1
ATOM 730 C C . ASP A 1 101 ? -14.377 -13.490 3.675 1.00 91.44 101 ASP A C 1
ATOM 732 O O . ASP A 1 101 ? -14.854 -13.733 2.568 1.00 91.44 101 ASP A O 1
ATOM 736 N N . GLY A 1 102 ? -13.102 -13.769 3.963 1.00 91.94 102 GLY A N 1
ATOM 737 C CA . GLY A 1 102 ? -12.159 -14.394 3.039 1.00 91.94 102 GLY A CA 1
ATOM 738 C C . GLY A 1 102 ? -11.491 -13.426 2.060 1.00 91.94 102 GLY A C 1
ATOM 739 O O . GLY A 1 102 ? -10.601 -13.845 1.313 1.00 91.94 102 GLY A O 1
ATOM 740 N N . ARG A 1 103 ? -11.847 -12.132 2.055 1.00 93.12 103 ARG A N 1
ATOM 741 C CA . ARG A 1 103 ? -11.117 -11.141 1.253 1.00 93.12 103 ARG A CA 1
ATOM 742 C C . ARG A 1 103 ? -9.690 -11.008 1.767 1.00 93.12 103 ARG A C 1
ATOM 744 O O . ARG A 1 103 ? -9.446 -10.911 2.965 1.00 93.12 103 ARG A O 1
ATOM 751 N N . ARG A 1 104 ? -8.736 -10.955 0.842 1.00 94.00 104 ARG A N 1
ATOM 752 C CA . ARG A 1 104 ? -7.328 -10.692 1.154 1.00 94.00 104 ARG A CA 1
ATOM 753 C C . ARG A 1 104 ? -7.017 -9.235 0.895 1.00 94.00 104 ARG A C 1
ATOM 755 O O . ARG A 1 104 ? -7.373 -8.723 -0.164 1.00 94.00 104 ARG A O 1
ATOM 762 N N . LEU A 1 105 ? -6.335 -8.593 1.830 1.00 95.19 105 LEU A N 1
ATOM 763 C CA . LEU A 1 105 ? -5.865 -7.226 1.684 1.00 95.19 105 LEU A CA 1
ATOM 764 C C . LEU A 1 105 ? -4.346 -7.184 1.790 1.00 95.19 105 LEU A C 1
ATOM 766 O O . LEU A 1 105 ? -3.758 -7.834 2.653 1.00 95.19 105 LEU A O 1
ATOM 770 N N . ARG A 1 106 ? -3.717 -6.392 0.926 1.00 94.44 106 ARG A N 1
ATOM 771 C CA . ARG A 1 106 ? -2.279 -6.124 0.937 1.00 94.44 106 ARG A CA 1
ATOM 772 C C . ARG A 1 106 ? -2.023 -4.662 1.232 1.00 94.44 106 ARG A C 1
ATOM 774 O O . ARG A 1 106 ? -2.544 -3.797 0.531 1.00 94.44 106 ARG A O 1
ATOM 781 N N . LEU A 1 107 ? -1.196 -4.406 2.235 1.00 93.44 107 LEU A N 1
ATOM 782 C CA . LEU A 1 107 ? -0.592 -3.103 2.455 1.00 93.44 107 LEU A CA 1
ATOM 783 C C . LEU A 1 107 ? 0.620 -2.986 1.539 1.00 93.44 107 LEU A C 1
ATOM 785 O O . LEU A 1 107 ? 1.486 -3.865 1.539 1.00 93.44 107 LEU A O 1
ATOM 789 N N . THR A 1 108 ? 0.696 -1.905 0.778 1.00 91.06 108 THR A N 1
ATOM 790 C CA . THR A 1 108 ? 1.829 -1.648 -0.104 1.00 91.06 108 THR A CA 1
ATOM 791 C C . THR A 1 108 ? 2.376 -0.251 0.079 1.00 91.06 108 THR A C 1
ATOM 793 O O . THR A 1 108 ? 1.616 0.675 0.350 1.00 91.06 108 THR A O 1
ATOM 796 N N . GLN A 1 109 ? 3.669 -0.079 -0.176 1.00 88.31 109 GLN A N 1
ATOM 797 C CA . GLN A 1 109 ? 4.237 1.240 -0.421 1.00 88.31 109 GLN A CA 1
ATOM 798 C C . GLN A 1 109 ? 3.950 1.658 -1.863 1.00 88.31 109 GLN A C 1
ATOM 800 O O . GLN A 1 109 ? 4.307 0.940 -2.802 1.00 88.31 109 GLN A O 1
ATOM 805 N N . GLU A 1 110 ? 3.280 2.795 -2.032 1.00 86.19 110 GLU A N 1
ATOM 806 C CA . GLU A 1 110 ? 3.045 3.387 -3.344 1.00 86.19 110 GLU A CA 1
ATOM 807 C C . GLU A 1 110 ? 4.356 3.961 -3.909 1.00 86.19 110 GLU A C 1
ATOM 809 O O . GLU A 1 110 ? 5.174 4.485 -3.148 1.00 86.19 110 GLU A O 1
ATOM 814 N N . PRO A 1 111 ? 4.568 3.876 -5.232 1.00 79.19 111 PRO A N 1
ATOM 815 C CA . PRO A 1 111 ? 5.790 4.330 -5.889 1.00 79.19 111 PRO A CA 1
ATOM 816 C C . PRO A 1 111 ? 5.791 5.857 -6.077 1.00 79.19 111 PRO A C 1
ATOM 818 O O . PRO A 1 111 ? 5.761 6.368 -7.196 1.00 79.19 111 PRO A O 1
ATOM 821 N N . VAL A 1 112 ? 5.777 6.597 -4.967 1.00 79.44 112 VAL A N 1
ATOM 822 C CA . VAL A 1 112 ? 5.880 8.061 -4.958 1.00 79.44 112 VAL A CA 1
ATOM 823 C C . VAL A 1 112 ? 7.337 8.439 -4.641 1.00 79.44 112 VAL A C 1
ATOM 825 O O . VAL A 1 112 ? 7.862 7.975 -3.632 1.00 79.44 112 VAL A O 1
ATOM 828 N N . PRO A 1 113 ? 8.030 9.231 -5.484 1.00 67.00 113 PRO A N 1
ATOM 829 C CA . PRO A 1 113 ? 9.475 9.455 -5.341 1.00 67.00 113 PRO A CA 1
ATOM 830 C C . PRO A 1 113 ? 9.889 10.204 -4.077 1.00 67.00 113 PRO A C 1
ATOM 832 O O . PRO A 1 113 ? 10.960 9.947 -3.535 1.00 67.00 113 PRO A O 1
ATOM 835 N N . THR A 1 114 ? 9.071 11.163 -3.651 1.00 75.00 114 THR A N 1
ATOM 836 C CA . THR A 1 114 ? 9.383 12.073 -2.543 1.00 75.00 114 THR A CA 1
ATOM 837 C C . THR A 1 114 ? 8.661 11.702 -1.260 1.00 75.00 114 THR A C 1
ATOM 839 O O . THR A 1 114 ? 9.100 12.100 -0.189 1.00 75.00 114 THR A O 1
ATOM 842 N N . ASP A 1 115 ? 7.596 10.905 -1.356 1.00 81.81 115 ASP A N 1
ATOM 843 C CA . ASP A 1 115 ? 6.668 10.705 -0.253 1.00 81.81 115 ASP A CA 1
ATOM 844 C C . ASP A 1 115 ? 6.535 9.220 0.067 1.00 81.81 115 ASP A C 1
ATOM 846 O O . ASP A 1 115 ? 6.504 8.350 -0.804 1.00 81.81 115 ASP A O 1
ATOM 850 N N . THR A 1 116 ? 6.369 8.912 1.346 1.00 83.69 116 THR A N 1
ATOM 851 C CA . THR A 1 116 ? 5.895 7.600 1.769 1.00 83.69 116 THR A CA 1
ATOM 852 C C . THR A 1 116 ? 4.381 7.635 1.855 1.00 83.69 116 THR A C 1
ATOM 854 O O . THR A 1 116 ? 3.810 8.219 2.780 1.00 83.69 116 THR A O 1
ATOM 857 N N . VAL A 1 117 ? 3.746 6.951 0.909 1.00 86.25 117 VAL A N 1
ATOM 858 C CA . VAL A 1 117 ? 2.301 6.734 0.888 1.00 86.25 117 VAL A CA 1
ATOM 859 C C . VAL A 1 117 ? 2.028 5.244 0.916 1.00 86.25 117 VAL A C 1
ATOM 861 O O . VAL A 1 117 ? 2.632 4.487 0.152 1.00 86.25 117 VAL A O 1
ATOM 864 N N . TYR A 1 118 ? 1.105 4.817 1.773 1.00 90.25 118 TYR A N 1
ATOM 865 C CA . TYR A 1 118 ? 0.637 3.443 1.772 1.00 90.25 118 TYR A CA 1
ATOM 866 C C . TYR A 1 118 ? -0.710 3.313 1.068 1.00 90.25 118 TYR A C 1
ATOM 868 O O . TYR A 1 118 ? -1.595 4.167 1.160 1.00 90.25 118 TYR A O 1
ATOM 876 N N . GLY A 1 119 ? -0.845 2.212 0.340 1.00 91.19 119 GLY A N 1
ATOM 877 C CA . GLY A 1 119 ? -2.074 1.790 -0.308 1.00 91.19 119 GLY A CA 1
ATOM 878 C C . GLY A 1 119 ? -2.552 0.474 0.283 1.00 91.19 119 GLY A C 1
ATOM 879 O O . GLY A 1 119 ? -1.749 -0.397 0.621 1.00 91.19 119 GLY A O 1
ATOM 880 N N . LEU A 1 120 ? -3.869 0.323 0.388 1.00 93.31 120 LEU A N 1
ATOM 881 C CA . LEU A 1 120 ? -4.496 -0.953 0.702 1.00 93.31 120 LEU A CA 1
ATOM 882 C C . LEU A 1 120 ? -5.136 -1.506 -0.559 1.00 93.31 120 LEU A C 1
ATOM 884 O O . LEU A 1 120 ? -5.940 -0.834 -1.208 1.00 93.31 120 LEU A O 1
ATOM 888 N N . TRP A 1 121 ? -4.778 -2.734 -0.897 1.00 93.19 121 TRP A N 1
ATOM 889 C CA . TRP A 1 121 ? -5.131 -3.363 -2.158 1.00 93.19 121 TRP A CA 1
ATOM 890 C C . TRP A 1 121 ? -5.871 -4.665 -1.925 1.00 93.19 121 TRP A C 1
ATOM 892 O O . TRP A 1 121 ? -5.527 -5.422 -1.021 1.00 93.19 121 TRP A O 1
ATOM 902 N N . GLN A 1 122 ? -6.850 -4.948 -2.774 1.00 92.38 122 GLN A N 1
ATOM 903 C CA . GLN A 1 122 ? -7.603 -6.197 -2.763 1.00 92.38 122 GLN A CA 1
ATOM 904 C C . GLN A 1 122 ? -7.601 -6.847 -4.153 1.00 92.38 122 GLN A C 1
ATOM 906 O O . GLN A 1 122 ? -7.519 -6.121 -5.154 1.00 92.38 122 GLN A O 1
ATOM 911 N N . PRO A 1 123 ? -7.698 -8.185 -4.238 1.00 90.25 123 PRO A N 1
ATOM 912 C CA . PRO A 1 123 ? -7.844 -8.879 -5.507 1.00 90.25 123 PRO A CA 1
ATOM 913 C C . PRO A 1 123 ? -9.097 -8.428 -6.265 1.00 90.25 123 PRO A C 1
ATOM 915 O O . PRO A 1 123 ? -10.151 -8.195 -5.672 1.00 90.25 123 PRO A O 1
ATOM 918 N N . ASP A 1 124 ? -8.972 -8.353 -7.584 1.00 85.69 124 ASP A N 1
ATOM 919 C CA . ASP A 1 124 ? -10.046 -8.098 -8.539 1.00 85.69 124 ASP A CA 1
ATOM 920 C C . ASP A 1 124 ? -9.811 -8.966 -9.786 1.00 85.69 124 ASP A C 1
ATOM 922 O O . ASP A 1 124 ? -9.114 -8.589 -10.733 1.00 85.69 124 ASP A O 1
ATOM 926 N N . GLY A 1 125 ? -10.286 -10.213 -9.721 1.00 84.25 125 GLY A N 1
ATOM 927 C CA . GLY A 1 125 ? -9.945 -11.253 -10.692 1.00 84.25 125 GLY A CA 1
ATOM 928 C C . GLY A 1 125 ? -8.442 -11.556 -10.695 1.00 84.25 125 GLY A C 1
ATOM 929 O O . GLY A 1 125 ? -7.887 -12.001 -9.693 1.00 84.25 125 GLY A O 1
ATOM 930 N N . LEU A 1 126 ? -7.784 -11.311 -11.832 1.00 77.75 126 LEU A N 1
ATOM 931 C CA . LEU A 1 126 ? -6.326 -11.447 -11.989 1.00 77.75 126 LEU A CA 1
ATOM 932 C C . LEU A 1 126 ? -5.553 -10.175 -11.603 1.00 77.75 126 LEU A C 1
ATOM 934 O O . LEU A 1 126 ? -4.324 -10.159 -11.665 1.00 77.75 126 LEU A O 1
ATOM 938 N N . ARG A 1 127 ? -6.259 -9.098 -11.248 1.00 79.44 127 ARG A N 1
ATOM 939 C CA . ARG A 1 127 ? -5.686 -7.781 -10.963 1.00 79.44 127 ARG A CA 1
ATOM 940 C C . ARG A 1 127 ? -5.790 -7.454 -9.481 1.00 79.44 127 ARG A C 1
ATOM 942 O O . ARG A 1 127 ? -6.410 -8.172 -8.698 1.00 79.44 127 ARG A O 1
ATOM 949 N N . TRP A 1 128 ? -5.175 -6.341 -9.109 1.00 85.88 128 TRP A N 1
ATOM 950 C CA . TRP A 1 128 ? -5.349 -5.722 -7.806 1.00 85.88 128 TRP A CA 1
ATOM 951 C C . TRP A 1 128 ? -5.971 -4.347 -7.993 1.00 85.88 128 TRP A C 1
ATOM 953 O O . TRP A 1 128 ? -5.618 -3.612 -8.914 1.00 85.88 128 TRP A O 1
ATOM 963 N N . ARG A 1 129 ? -6.890 -3.989 -7.103 1.00 88.75 129 ARG A N 1
ATOM 964 C CA . ARG A 1 129 ? -7.490 -2.653 -7.051 1.00 88.75 129 ARG A CA 1
ATOM 965 C C . ARG A 1 129 ? -7.345 -2.063 -5.661 1.00 88.75 129 ARG A C 1
ATOM 967 O O . ARG A 1 129 ? -7.281 -2.810 -4.680 1.00 88.75 129 ARG A O 1
ATOM 974 N N . ARG A 1 130 ? -7.321 -0.733 -5.564 1.00 90.19 130 ARG A N 1
ATOM 975 C CA . ARG A 1 130 ? -7.354 -0.069 -4.259 1.00 90.19 130 ARG A CA 1
ATOM 976 C C . ARG A 1 130 ? -8.648 -0.437 -3.547 1.00 90.19 130 ARG A C 1
ATOM 978 O O . ARG A 1 130 ? -9.730 -0.357 -4.125 1.00 90.19 130 ARG A O 1
ATOM 985 N N . ALA A 1 131 ? -8.517 -0.865 -2.300 1.00 92.00 131 ALA A N 1
ATOM 986 C CA . ALA A 1 131 ? -9.643 -1.193 -1.443 1.00 92.00 131 ALA A CA 1
ATOM 987 C C . ALA A 1 131 ? -10.342 0.083 -0.937 1.00 92.00 131 ALA A C 1
ATOM 989 O O . ALA A 1 131 ? -11.552 0.080 -0.739 1.00 92.00 131 ALA A O 1
ATOM 990 N N . LEU A 1 132 ? -9.581 1.177 -0.807 1.00 90.31 132 LEU A N 1
ATOM 991 C CA . LEU A 1 132 ? -10.049 2.523 -0.476 1.00 90.31 132 LEU A CA 1
ATOM 992 C C . LEU A 1 132 ? -9.490 3.504 -1.529 1.00 90.31 132 LEU A C 1
ATOM 994 O O . LEU A 1 132 ? -8.360 3.967 -1.385 1.00 90.31 132 LEU A O 1
ATOM 998 N N . PRO A 1 133 ? -10.206 3.766 -2.639 1.00 82.94 133 PRO A N 1
ATOM 999 C CA . PRO A 1 133 ? -9.654 4.504 -3.780 1.00 82.94 133 PRO A CA 1
ATOM 1000 C C . PRO A 1 133 ? -9.333 5.971 -3.467 1.00 82.94 133 PRO A C 1
ATOM 1002 O O . PRO A 1 133 ? -8.336 6.485 -3.967 1.00 82.94 133 PRO A O 1
ATOM 1005 N N . GLU A 1 134 ? -10.128 6.615 -2.611 1.00 80.12 134 GLU A N 1
ATOM 1006 C CA . GLU A 1 134 ? -9.991 8.041 -2.276 1.00 80.12 134 GLU A CA 1
ATOM 1007 C C . GLU A 1 134 ? -9.057 8.312 -1.086 1.00 80.12 134 GLU A C 1
ATOM 1009 O O . GLU A 1 134 ? -8.808 9.465 -0.744 1.00 80.12 134 GLU A O 1
ATOM 1014 N N . MET A 1 135 ? -8.519 7.267 -0.447 1.00 78.31 135 MET A N 1
ATOM 1015 C CA . MET A 1 135 ? -7.721 7.403 0.771 1.00 78.31 135 MET A CA 1
ATOM 1016 C C . MET A 1 135 ? -6.261 7.024 0.523 1.00 78.31 135 MET A C 1
ATOM 1018 O O . MET A 1 135 ? -5.945 5.901 0.129 1.00 78.31 135 MET A O 1
ATOM 1022 N N . ALA A 1 136 ? -5.360 7.959 0.811 1.00 75.44 136 ALA A N 1
ATOM 1023 C CA . ALA A 1 136 ? -3.951 7.666 1.037 1.00 75.44 136 ALA A CA 1
ATOM 1024 C C . ALA A 1 136 ? -3.771 7.282 2.512 1.00 75.44 136 ALA A C 1
ATOM 1026 O O . ALA A 1 136 ? -4.110 8.071 3.395 1.00 75.44 136 ALA A O 1
ATOM 1027 N N . LEU A 1 137 ? -3.265 6.078 2.783 1.00 83.19 137 LEU A N 1
ATOM 1028 C CA . LEU A 1 137 ? -3.003 5.635 4.152 1.00 83.19 137 LEU A CA 1
ATOM 1029 C C . LEU A 1 137 ? -1.635 6.151 4.591 1.00 83.19 137 LEU A C 1
ATOM 1031 O O . LEU A 1 137 ? -0.648 5.989 3.869 1.00 83.19 137 LEU A O 1
ATOM 1035 N N . GLY A 1 138 ? -1.593 6.775 5.768 1.00 71.94 138 GLY A N 1
ATOM 1036 C CA . GLY A 1 138 ? -0.369 7.238 6.420 1.00 71.94 138 GLY A CA 1
ATOM 1037 C C . GLY A 1 138 ? 0.622 7.981 5.515 1.00 71.94 138 GLY A C 1
ATOM 1038 O O . GLY A 1 138 ? 1.742 7.505 5.365 1.00 71.94 138 GLY A O 1
ATOM 1039 N N . TYR A 1 139 ? 0.243 9.133 4.948 1.00 79.31 139 TYR A N 1
ATOM 1040 C CA . TYR A 1 139 ? 1.142 10.020 4.182 1.00 79.31 139 TYR A CA 1
ATOM 1041 C C . TYR A 1 139 ? 2.277 10.613 5.044 1.00 79.31 139 TYR A C 1
ATOM 1043 O O . TYR A 1 139 ? 2.047 11.026 6.181 1.00 79.31 139 TYR A O 1
ATOM 1051 N N . SER A 1 140 ? 3.492 10.712 4.493 1.00 75.88 140 SER A N 1
ATOM 1052 C CA . SER A 1 140 ? 4.623 11.477 5.056 1.00 75.88 140 SER A CA 1
ATOM 1053 C C . SER A 1 140 ? 5.620 11.832 3.962 1.00 75.88 140 SER A C 1
ATOM 1055 O O . SER A 1 140 ? 6.019 10.967 3.188 1.00 75.88 140 SER A O 1
ATOM 1057 N N . GLU A 1 141 ? 6.052 13.084 3.961 1.00 76.88 141 GLU A N 1
ATOM 1058 C CA . GLU A 1 141 ? 7.030 13.642 3.020 1.00 76.88 141 GLU A CA 1
ATOM 1059 C C . GLU A 1 141 ? 8.479 13.455 3.506 1.00 76.88 141 GLU A C 1
ATOM 1061 O O . GLU A 1 141 ? 9.399 13.234 2.733 1.00 76.88 141 GLU A O 1
ATOM 1066 N N . ASP A 1 142 ? 8.697 13.481 4.820 1.00 72.62 142 ASP A N 1
ATOM 1067 C CA . ASP A 1 142 ? 10.026 13.421 5.437 1.00 72.62 142 ASP A CA 1
ATOM 1068 C C . ASP A 1 142 ? 10.503 11.994 5.759 1.00 72.62 142 ASP A C 1
ATOM 1070 O O . ASP A 1 142 ? 11.558 11.805 6.367 1.00 72.62 142 ASP A O 1
ATOM 1074 N N . GLY A 1 143 ? 9.708 10.981 5.403 1.00 71.25 143 GLY A N 1
ATOM 1075 C CA . GLY A 1 143 ? 9.996 9.575 5.689 1.00 71.25 143 GLY A CA 1
ATOM 1076 C C . GLY A 1 143 ? 9.985 9.223 7.181 1.00 71.25 143 GLY A C 1
ATOM 1077 O O . GLY A 1 143 ? 10.319 8.089 7.544 1.00 71.25 143 GLY A O 1
ATOM 1078 N N . ARG A 1 144 ? 9.581 10.145 8.068 1.00 68.31 144 ARG A N 1
ATOM 1079 C CA . ARG A 1 144 ? 9.492 9.859 9.504 1.00 68.31 144 ARG A CA 1
ATOM 1080 C C . ARG A 1 144 ? 8.480 8.764 9.755 1.00 68.31 144 ARG A C 1
ATOM 1082 O O . ARG A 1 144 ? 7.453 8.689 9.091 1.00 68.31 144 ARG A O 1
ATOM 1089 N N . PHE A 1 145 ? 8.762 7.905 10.726 1.00 72.44 145 PHE A N 1
ATOM 1090 C CA . PHE A 1 145 ? 7.886 6.795 11.084 1.00 72.44 145 PHE A CA 1
ATOM 1091 C C . PHE A 1 145 ? 7.733 5.744 9.971 1.00 72.44 145 PHE A C 1
ATOM 1093 O O . PHE A 1 145 ? 6.748 5.046 9.969 1.00 72.44 145 PHE A O 1
ATOM 1100 N N . THR A 1 146 ? 8.621 5.592 8.986 1.00 75.88 146 THR A N 1
ATOM 1101 C CA . THR A 1 146 ? 8.491 4.531 7.946 1.00 75.88 146 THR A CA 1
ATOM 1102 C C . THR A 1 146 ? 8.734 3.102 8.447 1.00 75.88 146 THR A C 1
ATOM 1104 O O . THR A 1 146 ? 8.485 2.145 7.716 1.00 75.88 146 THR A O 1
ATOM 1107 N N . GLU A 1 147 ? 9.228 2.954 9.671 1.00 81.75 147 GLU A N 1
ATOM 1108 C CA . GLU A 1 147 ? 9.601 1.672 10.264 1.00 81.75 147 GLU A CA 1
ATOM 1109 C C . GLU A 1 147 ? 8.375 0.822 10.629 1.00 81.75 147 GLU A C 1
ATOM 1111 O O . GLU A 1 147 ? 7.285 1.341 10.854 1.00 81.75 147 GLU A O 1
ATOM 1116 N N . GLU A 1 148 ? 8.547 -0.500 10.675 1.00 85.69 148 GLU A N 1
ATOM 1117 C CA . GLU A 1 148 ? 7.515 -1.466 11.095 1.00 85.69 148 GLU A CA 1
ATOM 1118 C C . GLU A 1 148 ? 6.106 -1.255 10.483 1.00 85.69 148 GLU A C 1
ATOM 1120 O O . GLU A 1 148 ? 5.107 -1.247 11.216 1.00 85.69 148 GLU A O 1
ATOM 1125 N N . PRO A 1 149 ? 5.976 -1.082 9.150 1.00 90.25 149 PRO A N 1
ATOM 1126 C CA . PRO A 1 149 ? 4.665 -0.991 8.526 1.00 90.25 149 PRO A CA 1
ATOM 1127 C C . PRO A 1 149 ? 3.905 -2.304 8.713 1.00 90.25 149 PRO A C 1
ATOM 1129 O O . PRO A 1 149 ? 4.442 -3.387 8.472 1.00 90.25 149 PRO A O 1
ATOM 1132 N N . GLY A 1 150 ? 2.643 -2.222 9.122 1.00 92.50 150 GLY A N 1
ATOM 1133 C CA . GLY A 1 150 ? 1.887 -3.415 9.486 1.00 92.50 150 GLY A CA 1
ATOM 1134 C C . GLY A 1 150 ? 0.383 -3.265 9.358 1.00 92.50 150 GLY A C 1
ATOM 1135 O O . GLY A 1 150 ? -0.163 -2.164 9.295 1.00 92.50 150 GLY A O 1
ATOM 1136 N N . LEU A 1 151 ? -0.286 -4.412 9.339 1.00 95.12 151 LEU A N 1
ATOM 1137 C CA . LEU A 1 151 ? -1.734 -4.529 9.428 1.00 95.12 151 LEU A CA 1
ATOM 1138 C C . LEU A 1 151 ? -2.076 -5.336 10.676 1.00 95.12 151 LEU A C 1
ATOM 1140 O O . LEU A 1 151 ? -1.483 -6.389 10.905 1.00 95.12 151 LEU A O 1
ATOM 1144 N N . ALA A 1 152 ? -3.050 -4.870 11.450 1.00 95.44 152 ALA A N 1
ATOM 1145 C CA . ALA A 1 152 ? -3.575 -5.605 12.592 1.00 95.44 152 ALA A CA 1
ATOM 1146 C C . ALA A 1 152 ? -5.095 -5.642 12.541 1.00 95.44 152 ALA A C 1
ATOM 1148 O O . ALA A 1 152 ? -5.755 -4.609 12.440 1.00 95.44 152 ALA A O 1
ATOM 1149 N N . LEU A 1 153 ? -5.643 -6.849 12.608 1.00 96.56 153 LEU A N 1
ATOM 1150 C CA . LEU A 1 153 ? -7.075 -7.053 12.736 1.00 96.56 153 LEU A CA 1
ATOM 1151 C C . LEU A 1 153 ? -7.443 -6.988 14.221 1.00 96.56 153 LEU A C 1
ATOM 1153 O O . LEU A 1 153 ? -6.744 -7.566 15.056 1.00 96.56 153 LEU A O 1
ATOM 1157 N N . SER A 1 154 ? -8.528 -6.296 14.547 1.00 96.69 154 SER A N 1
ATOM 1158 C CA . SER A 1 154 ? -9.057 -6.253 15.906 1.00 96.69 154 SER A CA 1
ATOM 1159 C C . SER A 1 154 ? -9.456 -7.651 16.395 1.00 96.69 154 SER A C 1
ATOM 1161 O O . SER A 1 154 ? -9.779 -8.524 15.578 1.00 96.69 154 SER A O 1
ATOM 1163 N N . PRO A 1 155 ? -9.489 -7.893 17.720 1.00 96.25 155 PRO A N 1
ATOM 1164 C CA . PRO A 1 155 ? -9.897 -9.188 18.270 1.00 96.25 155 PRO A CA 1
ATOM 1165 C C . PRO A 1 155 ? -11.305 -9.624 17.836 1.00 96.25 155 PRO A C 1
ATOM 1167 O O . PRO A 1 155 ? -11.526 -10.795 17.529 1.00 96.25 155 PRO A O 1
ATOM 1170 N N . ASP A 1 156 ? -12.241 -8.675 17.755 1.00 95.44 156 ASP A N 1
ATOM 1171 C CA . ASP A 1 156 ? -13.614 -8.881 17.268 1.00 95.44 156 ASP A CA 1
ATOM 1172 C C . ASP A 1 156 ? -13.718 -8.948 15.733 1.00 95.44 156 ASP A C 1
ATOM 1174 O O . ASP A 1 156 ? -14.786 -9.217 15.181 1.00 95.44 156 ASP A O 1
ATOM 1178 N N . ARG A 1 157 ? -12.597 -8.727 15.040 1.00 94.69 157 ARG A N 1
ATOM 1179 C CA . ARG A 1 157 ? -12.440 -8.707 13.586 1.00 94.69 157 ARG A CA 1
ATOM 1180 C C . ARG A 1 157 ? -13.301 -7.686 12.841 1.00 94.69 157 ARG A C 1
ATOM 1182 O O . ARG A 1 157 ? -13.494 -7.817 11.632 1.00 94.69 157 ARG A O 1
ATOM 1189 N N . GLN A 1 158 ? -13.797 -6.670 13.541 1.00 96.12 158 GLN A N 1
ATOM 1190 C CA . GLN A 1 158 ? -14.603 -5.593 12.966 1.00 96.12 158 GLN A CA 1
ATOM 1191 C C . GLN A 1 158 ? -13.769 -4.410 12.479 1.00 96.12 158 GLN A C 1
ATOM 1193 O O . GLN A 1 158 ? -14.267 -3.573 11.726 1.00 96.12 158 GLN A O 1
ATOM 1198 N N . PHE A 1 159 ? -12.502 -4.338 12.876 1.00 97.00 159 PHE A N 1
ATOM 1199 C CA . PHE A 1 159 ? -11.605 -3.248 12.538 1.00 97.00 159 PHE A CA 1
ATOM 1200 C C . PHE A 1 159 ? -10.272 -3.783 12.034 1.00 97.00 159 PHE A C 1
ATOM 1202 O O . PHE A 1 159 ? -9.750 -4.794 12.496 1.00 97.00 159 PHE A O 1
ATOM 1209 N N . LEU A 1 160 ? -9.710 -3.068 11.076 1.00 96.56 160 LEU A N 1
ATOM 1210 C CA . LEU A 1 160 ? -8.366 -3.247 10.573 1.00 96.56 160 LEU A CA 1
ATOM 1211 C C . LEU A 1 160 ? -7.606 -1.954 10.842 1.00 96.56 160 LEU A C 1
ATOM 1213 O O . LEU A 1 160 ? -7.993 -0.892 10.355 1.00 96.56 160 LEU A O 1
ATOM 1217 N N . ALA A 1 161 ? -6.529 -2.042 11.608 1.00 95.62 161 ALA A N 1
ATOM 1218 C CA . ALA A 1 161 ? -5.641 -0.925 11.858 1.00 95.62 161 ALA A CA 1
ATOM 1219 C C . ALA A 1 161 ? -4.374 -1.034 11.009 1.00 95.62 161 ALA A C 1
ATOM 1221 O O . ALA A 1 161 ? -3.856 -2.127 10.759 1.00 95.62 161 ALA A O 1
ATOM 1222 N N . VAL A 1 162 ? -3.867 0.120 10.588 1.00 94.12 162 VAL A N 1
ATOM 1223 C CA . VAL A 1 162 ? -2.603 0.252 9.859 1.00 94.12 162 VAL A CA 1
ATOM 1224 C C . VAL A 1 162 ? -1.563 0.828 10.807 1.00 94.12 162 VAL A C 1
ATOM 1226 O O . VAL A 1 162 ? -1.779 1.891 11.397 1.00 94.12 162 VAL A O 1
ATOM 1229 N N . ARG A 1 163 ? -0.441 0.124 10.952 1.00 91.50 163 ARG A N 1
ATOM 1230 C CA . ARG A 1 163 ? 0.692 0.522 11.790 1.00 91.50 163 ARG A CA 1
ATOM 1231 C C . ARG A 1 163 ? 1.797 1.126 10.948 1.00 91.50 163 ARG A C 1
ATOM 1233 O O . ARG A 1 163 ? 2.050 0.660 9.836 1.00 91.50 163 ARG A O 1
ATOM 1240 N N . ARG A 1 164 ? 2.451 2.142 11.502 1.00 87.50 164 ARG A N 1
ATOM 1241 C CA . ARG A 1 164 ? 3.602 2.806 10.906 1.00 87.50 164 ARG A CA 1
ATOM 1242 C C . ARG A 1 164 ? 4.428 3.509 11.997 1.00 87.50 164 ARG A C 1
ATOM 1244 O O . ARG A 1 164 ? 3.891 4.315 12.751 1.00 87.50 164 ARG A O 1
ATOM 1251 N N . GLY A 1 165 ? 5.717 3.188 12.077 1.00 85.38 165 GLY A N 1
ATOM 1252 C CA . GLY A 1 165 ? 6.718 3.779 12.971 1.00 85.38 165 GLY A CA 1
ATOM 1253 C C . GLY A 1 165 ? 6.350 3.739 14.447 1.00 85.38 165 GLY A C 1
ATOM 1254 O O . GLY A 1 165 ? 6.529 4.738 15.137 1.00 85.38 165 GLY A O 1
ATOM 1255 N N . GLY A 1 166 ? 5.777 2.620 14.900 1.00 87.12 166 GLY A N 1
ATOM 1256 C CA . GLY A 1 166 ? 5.317 2.463 16.283 1.00 87.12 166 GLY A CA 1
ATOM 1257 C C . GLY A 1 166 ? 4.009 3.194 16.610 1.00 87.12 166 GLY A C 1
ATOM 1258 O O . GLY A 1 166 ? 3.719 3.465 17.770 1.00 87.12 166 GLY A O 1
ATOM 1259 N N . PHE A 1 167 ? 3.220 3.575 15.601 1.00 91.00 167 PHE A N 1
ATOM 1260 C CA . PHE A 1 167 ? 1.917 4.203 15.808 1.00 91.00 167 PHE A CA 1
ATOM 1261 C C . PHE A 1 167 ? 0.837 3.555 14.952 1.00 91.00 167 PHE A C 1
ATOM 1263 O O . PHE A 1 167 ? 1.053 3.205 13.788 1.00 91.00 167 PHE A O 1
ATOM 1270 N N . TRP A 1 168 ? -0.370 3.470 15.504 1.00 93.25 168 TRP A N 1
ATOM 1271 C CA . TRP A 1 168 ? -1.570 3.217 14.723 1.00 93.25 168 TRP A CA 1
ATOM 1272 C C . TRP A 1 168 ? -1.951 4.492 13.974 1.00 93.25 168 TRP A C 1
ATOM 1274 O O . TRP A 1 168 ? -2.310 5.511 14.570 1.00 93.25 168 TRP A O 1
ATOM 1284 N N . MET A 1 169 ? -1.850 4.440 12.650 1.00 90.75 169 MET A N 1
ATOM 1285 C CA . MET A 1 169 ? -2.028 5.598 11.779 1.00 90.75 169 MET A CA 1
ATOM 1286 C C . MET A 1 169 ? -3.376 5.601 11.083 1.00 90.75 169 MET A C 1
ATOM 1288 O O . MET A 1 169 ? -3.924 6.676 10.865 1.00 90.75 169 MET A O 1
ATOM 1292 N N . ASP A 1 170 ? -3.976 4.448 10.825 1.00 93.31 170 ASP A N 1
ATOM 1293 C CA . ASP A 1 170 ? -5.307 4.401 10.231 1.00 93.31 170 ASP A CA 1
ATOM 1294 C C . ASP A 1 170 ? -6.171 3.300 10.832 1.00 93.31 170 ASP A C 1
ATOM 1296 O O . ASP A 1 170 ? -5.666 2.282 11.299 1.00 93.31 170 ASP A O 1
ATOM 1300 N N . CYS A 1 171 ? -7.480 3.542 10.828 1.00 94.75 171 CYS A N 1
ATOM 1301 C CA . CYS A 1 171 ? -8.527 2.625 11.256 1.00 94.75 171 CYS A CA 1
ATOM 1302 C C . CYS A 1 171 ? -9.490 2.422 10.094 1.00 94.75 171 CYS A C 1
ATOM 1304 O O . CYS A 1 171 ? -9.962 3.387 9.484 1.00 94.75 171 CYS A O 1
ATOM 1306 N N . ILE A 1 172 ? -9.811 1.167 9.811 1.00 95.69 172 ILE A N 1
ATOM 1307 C CA . ILE A 1 172 ? -10.732 0.774 8.753 1.00 95.69 172 ILE A CA 1
ATOM 1308 C C . ILE A 1 172 ? -11.759 -0.175 9.358 1.00 95.69 172 ILE A C 1
ATOM 1310 O O . ILE A 1 172 ? -11.401 -1.197 9.936 1.00 95.69 172 ILE A O 1
ATOM 1314 N N . ARG A 1 173 ? -13.043 0.142 9.221 1.00 95.88 173 ARG A N 1
ATOM 1315 C CA . ARG A 1 173 ? -14.131 -0.759 9.583 1.00 95.88 173 ARG A CA 1
ATOM 1316 C C . ARG A 1 173 ? -14.248 -1.853 8.526 1.00 95.88 173 ARG A C 1
ATOM 1318 O O . ARG A 1 173 ? -14.352 -1.582 7.328 1.00 95.88 173 ARG A O 1
ATOM 1325 N N . VAL A 1 174 ? -14.241 -3.095 8.989 1.00 94.81 174 VAL A N 1
ATOM 1326 C CA . VAL A 1 174 ? -14.413 -4.297 8.181 1.00 94.81 174 VAL A CA 1
ATOM 1327 C C . VAL A 1 174 ? -15.907 -4.576 8.053 1.00 94.81 174 VAL A C 1
ATOM 1329 O O . VAL A 1 174 ? -16.543 -5.138 8.939 1.00 94.81 174 VAL A O 1
ATOM 1332 N N . ALA A 1 175 ? -16.470 -4.158 6.928 1.00 89.44 175 ALA A N 1
ATOM 1333 C CA . ALA A 1 175 ? -17.832 -4.454 6.497 1.00 89.44 175 ALA A CA 1
ATOM 1334 C C . ALA A 1 175 ? -17.791 -4.862 5.009 1.00 89.44 175 ALA A C 1
ATOM 1336 O O . ALA A 1 175 ? -16.711 -4.797 4.406 1.00 89.44 175 ALA A O 1
ATOM 1337 N N . PRO A 1 176 ? -18.902 -5.296 4.374 1.00 87.75 176 PRO A N 1
ATOM 1338 C CA . PRO A 1 176 ? -18.896 -5.655 2.950 1.00 87.75 176 PRO A CA 1
ATOM 1339 C C . PRO A 1 176 ? -18.243 -4.577 2.071 1.00 87.75 176 PRO A C 1
ATOM 1341 O O . PRO A 1 176 ? -17.468 -4.886 1.165 1.00 87.75 176 PRO A O 1
ATOM 1344 N N . VAL A 1 177 ? -18.454 -3.310 2.431 1.00 89.88 177 VAL A N 1
ATOM 1345 C CA . VAL A 1 177 ? -17.690 -2.161 1.943 1.00 89.88 177 VAL A CA 1
ATOM 1346 C C . VAL A 1 177 ? -16.756 -1.693 3.059 1.00 89.88 177 VAL A C 1
ATOM 1348 O O . VAL A 1 177 ? -17.186 -1.553 4.19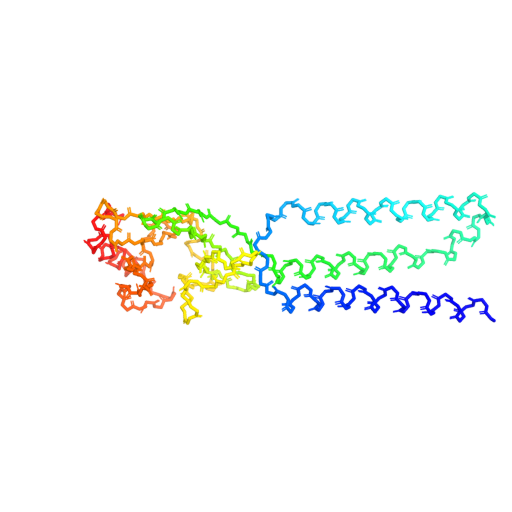9 1.00 89.88 177 VAL A O 1
ATOM 1351 N N . LEU A 1 178 ? -15.472 -1.499 2.748 1.00 92.81 178 LEU A N 1
ATOM 1352 C CA . LEU A 1 178 ? -14.513 -0.975 3.722 1.00 92.81 178 LEU A CA 1
ATOM 1353 C C . LEU A 1 178 ? -14.745 0.523 3.921 1.00 92.81 178 LEU A C 1
ATOM 1355 O O . LEU A 1 178 ? -14.885 1.259 2.946 1.00 92.81 178 LEU A O 1
ATOM 1359 N N . GLU A 1 179 ? -14.720 0.970 5.171 1.00 92.50 179 GLU A N 1
ATOM 1360 C CA . GLU A 1 179 ? -14.944 2.372 5.534 1.00 92.50 179 GLU A CA 1
ATOM 1361 C C . GLU A 1 179 ? -13.852 2.857 6.480 1.00 92.50 179 GLU A C 1
ATOM 1363 O O . GLU A 1 179 ? -13.392 2.109 7.340 1.00 92.50 179 GLU A O 1
ATOM 1368 N N . THR A 1 180 ? -13.438 4.117 6.364 1.00 91.75 180 THR A N 1
ATOM 1369 C CA . THR A 1 180 ? -12.489 4.685 7.324 1.00 91.75 180 THR A CA 1
ATOM 1370 C C . THR A 1 180 ? -13.182 5.008 8.651 1.00 91.75 180 THR A C 1
ATOM 1372 O O . THR A 1 180 ? -14.242 5.628 8.692 1.00 91.75 180 THR A O 1
ATOM 1375 N N . CYS A 1 181 ? -12.562 4.586 9.750 1.00 92.94 181 CYS A N 1
ATOM 1376 C CA . CYS A 1 181 ? -12.879 5.004 11.118 1.00 92.94 181 CYS A CA 1
ATOM 1377 C C . CYS A 1 181 ? -11.741 5.829 11.727 1.00 92.94 181 CYS A C 1
ATOM 1379 O O . CYS A 1 181 ? -11.705 6.044 12.941 1.00 92.94 181 CYS A O 1
ATOM 1381 N N . SER A 1 182 ? -10.785 6.263 10.899 1.00 89.56 182 SER A N 1
ATOM 1382 C CA . SER A 1 182 ? -9.648 7.059 11.339 1.00 89.56 182 SER A CA 1
ATOM 1383 C C . SER A 1 182 ? -10.135 8.362 11.987 1.00 89.56 182 SER A C 1
ATOM 1385 O O . SER A 1 182 ? -10.966 9.066 11.410 1.00 89.56 182 SER A O 1
ATOM 1387 N N . PRO A 1 183 ? -9.586 8.749 13.153 1.00 86.75 183 PRO A N 1
ATOM 1388 C CA . PRO A 1 183 ? -9.700 10.118 13.635 1.00 86.75 183 PRO A CA 1
ATOM 1389 C C . PRO A 1 183 ? -9.165 11.103 12.582 1.00 86.75 183 PRO A C 1
ATOM 1391 O O . PRO A 1 183 ? -8.352 10.692 11.739 1.00 86.75 183 PRO A O 1
ATOM 1394 N N . PRO A 1 184 ? -9.534 12.397 12.667 1.00 85.94 184 PRO A N 1
ATOM 1395 C CA . PRO A 1 184 ? -9.060 13.419 11.742 1.00 85.94 184 PRO A CA 1
ATOM 1396 C C . PRO A 1 184 ? -7.553 13.330 11.491 1.00 85.94 184 PRO A C 1
ATOM 1398 O O . PRO A 1 184 ? -6.768 13.042 12.406 1.00 85.94 184 PRO A O 1
ATOM 1401 N N . ALA A 1 185 ? -7.16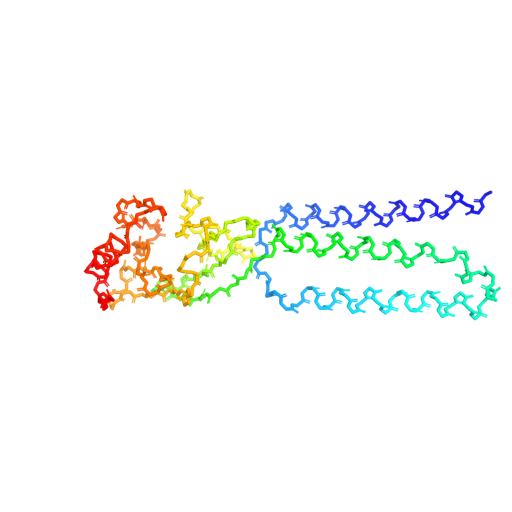2 13.544 10.235 1.00 83.25 185 ALA A N 1
ATOM 1402 C CA . ALA A 1 185 ? -5.760 13.565 9.853 1.00 83.25 185 ALA A CA 1
ATOM 1403 C C . ALA A 1 185 ? -5.022 14.654 10.642 1.00 83.25 185 ALA A C 1
ATOM 1405 O O . ALA A 1 185 ? -5.551 15.739 10.886 1.00 83.25 185 ALA A O 1
ATOM 1406 N N . ILE A 1 186 ? -3.794 14.346 11.045 1.00 84.50 186 ILE A N 1
ATOM 1407 C CA . ILE A 1 186 ? -2.888 15.301 11.680 1.00 84.50 186 ILE A CA 1
ATOM 1408 C C . ILE A 1 186 ? -1.777 15.643 10.695 1.00 84.50 186 ILE A C 1
ATOM 1410 O O . ILE A 1 186 ? -1.380 14.805 9.887 1.00 84.50 186 ILE A O 1
ATOM 1414 N N . SER A 1 187 ? -1.290 16.882 10.751 1.00 84.56 187 SER A N 1
ATOM 1415 C CA . SER A 1 187 ? -0.183 17.325 9.900 1.00 84.56 187 SER A CA 1
ATOM 1416 C C . SER A 1 187 ? 1.075 16.511 10.197 1.00 84.56 187 SER A C 1
ATOM 1418 O O . SER A 1 187 ? 1.340 16.192 11.360 1.00 84.56 187 SER A O 1
ATOM 1420 N N . TRP A 1 188 ? 1.889 16.246 9.175 1.00 78.31 188 TRP A N 1
ATOM 1421 C CA . TRP A 1 188 ? 3.206 15.624 9.338 1.00 78.31 188 TRP A CA 1
ATOM 1422 C C . TRP A 1 188 ? 4.145 16.463 10.226 1.00 78.31 188 TRP A C 1
ATOM 1424 O O . TRP A 1 188 ? 5.052 15.928 10.854 1.00 78.31 188 TRP A O 1
ATOM 1434 N N . GLN A 1 189 ? 3.871 17.766 10.355 1.00 83.56 189 GLN A N 1
ATOM 1435 C CA . GLN A 1 189 ? 4.587 18.695 11.238 1.00 83.56 189 GLN A CA 1
ATOM 1436 C C . GLN A 1 189 ? 4.138 18.619 12.706 1.00 83.56 189 GLN A C 1
ATOM 1438 O O . GLN A 1 189 ? 4.683 19.325 13.555 1.00 83.56 189 GLN A O 1
ATOM 1443 N N . SER A 1 190 ? 3.122 17.812 13.025 1.00 87.25 190 SER A N 1
ATOM 1444 C CA . SER A 1 190 ? 2.616 17.705 14.394 1.00 87.25 190 SER A CA 1
ATOM 1445 C C . SER A 1 190 ? 3.679 17.114 15.330 1.00 87.25 190 SER A C 1
ATOM 1447 O O . SER A 1 190 ? 4.492 16.288 14.915 1.00 87.25 190 SER A O 1
ATOM 1449 N N . PRO A 1 191 ? 3.684 17.478 16.620 1.00 88.38 191 PRO A N 1
ATOM 1450 C CA . PRO A 1 191 ? 4.594 16.867 17.581 1.00 88.38 191 PRO A CA 1
ATOM 1451 C C . PRO A 1 191 ? 4.269 15.379 17.784 1.00 88.38 191 PRO A C 1
ATOM 1453 O O . PRO A 1 191 ? 3.111 14.969 17.690 1.00 88.38 191 PRO A O 1
ATOM 1456 N N . ALA A 1 192 ? 5.268 14.576 18.167 1.00 86.25 192 ALA A N 1
ATOM 1457 C CA . ALA A 1 192 ? 5.109 13.138 18.428 1.00 86.25 192 ALA A CA 1
ATOM 1458 C C . ALA A 1 192 ? 3.977 12.817 19.427 1.00 86.25 192 ALA A C 1
ATOM 1460 O O . ALA A 1 192 ? 3.263 11.831 19.269 1.00 86.25 192 ALA A O 1
ATOM 1461 N N . ALA A 1 193 ? 3.739 13.688 20.414 1.00 90.56 193 ALA A N 1
ATOM 1462 C CA . ALA A 1 193 ? 2.634 13.537 21.361 1.00 90.56 193 ALA A CA 1
ATOM 1463 C C . ALA A 1 193 ? 1.246 13.527 20.684 1.00 90.56 193 ALA A C 1
ATOM 1465 O O . ALA A 1 193 ? 0.344 12.832 21.154 1.00 90.56 193 ALA A O 1
ATOM 1466 N N . ALA A 1 194 ? 1.071 14.255 19.574 1.00 90.62 194 ALA A N 1
ATOM 1467 C CA . ALA A 1 194 ? -0.165 14.244 18.794 1.00 90.62 194 ALA A CA 1
ATOM 1468 C C . ALA A 1 194 ? -0.343 12.915 18.045 1.00 90.62 194 ALA A C 1
ATOM 1470 O O . ALA A 1 194 ? -1.438 12.351 18.066 1.00 90.62 194 ALA A O 1
ATOM 1471 N N . PHE A 1 195 ? 0.736 12.379 17.462 1.00 88.94 195 PHE A N 1
ATOM 1472 C CA . PHE A 1 195 ? 0.746 11.042 16.857 1.00 88.94 195 PHE A CA 1
ATOM 1473 C C . PHE A 1 195 ? 0.416 9.963 17.889 1.00 88.94 195 PHE A C 1
ATOM 1475 O O . PHE A 1 195 ? -0.492 9.168 17.663 1.00 88.94 195 PHE A O 1
ATOM 1482 N N . ALA A 1 196 ? 1.042 10.004 19.068 1.00 91.94 196 ALA A N 1
ATOM 1483 C CA . ALA A 1 196 ? 0.760 9.077 20.162 1.00 91.94 196 ALA A CA 1
ATOM 1484 C C . ALA A 1 196 ? -0.697 9.172 20.650 1.00 91.94 196 ALA A C 1
ATOM 1486 O O . ALA A 1 196 ? -1.378 8.162 20.815 1.00 91.94 196 ALA A O 1
ATOM 1487 N N . ALA A 1 197 ? -1.224 10.387 20.842 1.00 93.56 197 ALA A N 1
ATOM 1488 C CA . ALA A 1 197 ? -2.618 10.579 21.241 1.00 93.56 197 ALA A CA 1
ATOM 1489 C C . ALA A 1 197 ? -3.598 10.041 20.190 1.00 93.56 197 ALA A C 1
ATOM 1491 O O . ALA A 1 197 ? -4.619 9.447 20.540 1.00 93.56 197 ALA A O 1
ATOM 1492 N N . ARG A 1 198 ? -3.285 10.225 18.905 1.00 92.94 198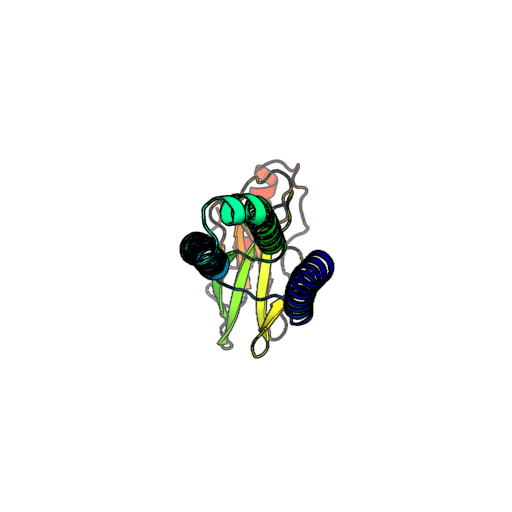 ARG A N 1
ATOM 1493 C CA . ARG A 1 198 ? -4.087 9.699 17.804 1.00 92.94 198 ARG A CA 1
ATOM 1494 C C . ARG A 1 198 ? -4.002 8.172 17.713 1.00 92.94 198 ARG A C 1
ATOM 1496 O O . ARG A 1 198 ? -5.045 7.532 17.598 1.00 92.94 198 ARG A O 1
ATOM 1503 N N . SER A 1 199 ? -2.802 7.610 17.849 1.00 94.31 199 SER A N 1
ATOM 1504 C CA . SER A 1 199 ? -2.547 6.167 17.913 1.00 94.31 199 SER A CA 1
ATOM 1505 C C . SER A 1 199 ? -3.384 5.509 19.008 1.00 94.31 199 SER A C 1
ATOM 1507 O O . SER A 1 199 ? -4.135 4.577 18.732 1.00 94.31 199 SER A O 1
ATOM 1509 N N . ARG A 1 200 ? -3.389 6.074 20.224 1.00 95.94 200 ARG A N 1
ATOM 1510 C CA . ARG A 1 200 ? -4.216 5.583 21.339 1.00 95.94 200 ARG A CA 1
ATOM 1511 C C . ARG A 1 200 ? -5.714 5.596 21.045 1.00 95.94 200 ARG A C 1
ATOM 1513 O O . ARG A 1 200 ? -6.415 4.684 21.469 1.00 95.94 200 ARG A O 1
ATOM 1520 N N . ARG A 1 201 ? -6.224 6.602 20.324 1.00 95.75 201 ARG A N 1
ATOM 1521 C CA . ARG A 1 201 ? -7.644 6.641 19.925 1.00 95.75 201 ARG A CA 1
ATOM 1522 C C . ARG A 1 201 ? -7.979 5.524 18.944 1.00 95.75 201 ARG A C 1
ATOM 1524 O O . ARG A 1 201 ? -9.016 4.894 19.100 1.00 95.75 201 ARG A O 1
ATOM 1531 N N . ILE A 1 202 ? -7.108 5.260 17.969 1.00 95.69 202 ILE A N 1
ATOM 1532 C CA . ILE A 1 202 ? -7.290 4.133 17.043 1.00 95.69 202 ILE A CA 1
ATOM 1533 C C . ILE A 1 202 ? -7.204 2.805 17.792 1.00 95.69 202 ILE A C 1
ATOM 1535 O O . ILE A 1 202 ? -8.073 1.959 17.607 1.00 95.69 202 ILE A O 1
ATOM 1539 N N . ALA A 1 203 ? -6.210 2.648 18.665 1.00 96.38 203 ALA A N 1
ATOM 1540 C CA . ALA A 1 203 ? -6.048 1.449 19.475 1.00 96.38 203 ALA A CA 1
ATOM 1541 C C . ALA A 1 203 ? -7.304 1.169 20.312 1.00 96.38 203 ALA A C 1
ATOM 1543 O O . ALA A 1 203 ? -7.828 0.061 20.283 1.00 96.38 203 ALA A O 1
ATOM 1544 N N . ALA A 1 204 ? -7.850 2.195 20.973 1.00 95.94 204 ALA A N 1
ATOM 1545 C CA . ALA A 1 204 ? -9.086 2.086 21.742 1.00 95.94 204 ALA A CA 1
ATOM 1546 C C . ALA A 1 204 ? -10.300 1.720 20.871 1.00 95.94 204 ALA A C 1
ATOM 1548 O O . ALA A 1 204 ? -11.098 0.880 21.275 1.00 95.94 204 ALA A O 1
ATOM 1549 N N . LEU A 1 205 ? -10.432 2.313 19.679 1.00 94.94 205 LEU A N 1
ATOM 1550 C CA . LEU A 1 205 ? -11.514 1.992 18.740 1.00 94.94 205 LEU A CA 1
ATOM 1551 C C . LEU A 1 205 ? -11.444 0.543 18.245 1.00 94.94 205 LEU A C 1
ATOM 1553 O O . LEU A 1 205 ? -12.474 -0.112 18.140 1.00 94.94 205 LEU A O 1
ATOM 1557 N N . ALA A 1 206 ? -10.242 0.052 17.947 1.00 94.25 206 ALA A N 1
ATOM 1558 C CA . ALA A 1 206 ? -10.017 -1.281 17.398 1.00 94.25 206 ALA A CA 1
ATOM 1559 C C . ALA A 1 206 ? -9.764 -2.358 18.473 1.00 94.25 206 ALA A C 1
ATOM 1561 O O . ALA A 1 206 ? -9.480 -3.503 18.130 1.00 94.25 206 ALA A O 1
ATOM 1562 N N . GLY A 1 207 ? -9.810 -2.016 19.766 1.00 94.69 207 GLY A N 1
ATOM 1563 C CA . GLY A 1 207 ? -9.468 -2.948 20.847 1.00 94.69 207 GLY A CA 1
ATOM 1564 C C . GLY A 1 207 ? -8.038 -3.503 20.749 1.00 94.69 207 GLY A C 1
ATOM 1565 O O . GLY A 1 207 ? -7.800 -4.661 21.087 1.00 94.69 207 GLY A O 1
ATOM 1566 N N . LEU A 1 208 ? -7.102 -2.701 20.239 1.00 93.75 208 LEU A N 1
ATOM 1567 C CA . LEU A 1 208 ? -5.689 -3.041 20.071 1.00 93.75 208 LEU A CA 1
ATOM 1568 C C . LEU A 1 208 ? -4.854 -2.493 21.239 1.00 93.75 208 LEU A C 1
ATOM 1570 O O . LEU A 1 208 ? -5.275 -1.541 21.904 1.00 93.75 208 LEU A O 1
ATOM 1574 N N . PRO A 1 209 ? -3.661 -3.057 21.502 1.00 90.38 209 PRO A N 1
ATOM 1575 C CA . PRO A 1 209 ? -2.745 -2.488 22.482 1.00 90.38 209 PRO A CA 1
ATOM 1576 C C . PRO A 1 209 ? -2.374 -1.047 22.111 1.00 90.38 209 PRO A C 1
ATOM 1578 O O . PRO A 1 209 ? -2.080 -0.731 20.954 1.00 90.38 209 PRO A O 1
ATOM 1581 N N . ALA A 1 210 ? -2.416 -0.173 23.116 1.00 82.88 210 ALA A N 1
ATOM 1582 C CA . ALA A 1 210 ? -1.919 1.187 23.006 1.00 82.88 210 ALA A CA 1
ATOM 1583 C C . ALA A 1 210 ? -0.387 1.170 23.025 1.00 82.88 210 ALA A C 1
ATOM 1585 O O . ALA A 1 210 ? 0.206 0.558 23.913 1.00 82.88 210 ALA A O 1
ATOM 1586 N N . GLU A 1 211 ? 0.215 1.857 22.058 1.00 68.38 211 GLU A N 1
ATOM 1587 C CA . GLU A 1 211 ? 1.657 2.128 21.997 1.00 68.38 211 GLU A CA 1
ATOM 1588 C C . GLU A 1 211 ? 1.984 3.513 22.573 1.00 68.38 211 GLU A C 1
ATOM 1590 O O . GLU A 1 211 ? 1.141 4.444 22.438 1.00 68.38 211 GLU A O 1
#

pLDDT: mean 76.01, std 16.04, range [42.88, 97.0]

Secondary structure (DSSP, 8-state):
-HHHHHHHHHHHHHHHHHHHHHHHHHT------TTTHHHHHHHHHHHHHHHHHHHHHHHH-HHHHHHTTHHHHHHHHHHHHHHHHHHHHPPEEEEEEE-TTS-EEEEEE---SS-EEEEEEEEETTEEEESSTT--EEEESS-TT-SS-EEEE-TTSSEEEEEETTEEEEEEE-SSS-EE-------TTS-HHHHHHHHHHHHHHHTPPP-

Foldseek 3Di:
DVVVVVVVVLVVVVVVLVVVLVVCVVVAADQDALPPCLVVVVVVLVVVLVVVLVVCCVPPNPVSNVVCPVVVVSSVVVSVVVVVSCLQRHWHFQEWDAAPVRWIWTWTFHSDPQKTWIFIWTDDPNYIDTLDPVDTFPIDRVCPQQPPWYWDAFPVRQWIFTHTNQAGGWIWGDDVRIDTPQDDDDDNPDDVVVRLVSRVVRCVVRVHDRD

Sequence (211 aa):
MKKARLALYAGGTLAVAWLGLVWLEASGPYLLPRSVLGGIGMLAYAAVAVALCCWAAVRGGWHWAAALAGVPMVLLVGLVMVGLVELFTARAVLAEVTLPDGRRLRLTQEPVPTDTVYGLWQPDGLRWRRALPEMALGYSEDGRFTEEPGLALSPDRQFLAVRRGGFWMDCIRVAPVLETCSPPAISWQSPAAAFAARSRRIAALAGLPAE

Organism: NCBI:txid568898